Protein AF-0000000073997894 (afdb_homodimer)

Organism: NCBI:txid172042

Structure (mmCIF, N/CA/C/O backbone):
data_AF-0000000073997894-model_v1
#
loop_
_entity.id
_entity.type
_entity.pdbx_description
1 polymer 'DoxX family protein'
#
loop_
_atom_site.group_PDB
_atom_site.id
_atom_site.type_symbol
_atom_site.label_atom_id
_atom_site.label_alt_id
_atom_site.label_comp_id
_atom_site.label_asym_id
_atom_site.label_entity_id
_atom_site.label_seq_id
_atom_site.pdbx_PDB_ins_code
_atom_site.Cartn_x
_atom_site.Cartn_y
_atom_site.Cartn_z
_atom_site.occupancy
_atom_site.B_iso_or_equiv
_atom_site.auth_seq_id
_atom_site.auth_comp_id
_atom_site.auth_asym_id
_atom_site.auth_atom_id
_atom_site.pdbx_PDB_model_num
ATOM 1 N N . MET A 1 1 ? 11.625 16.188 8.125 1 87.31 1 MET A N 1
ATOM 2 C CA . MET A 1 1 ? 10.469 15.398 8.547 1 87.31 1 MET A CA 1
ATOM 3 C C . MET A 1 1 ? 10.562 15.062 10.031 1 87.31 1 MET A C 1
ATOM 5 O O . MET A 1 1 ? 11.641 14.773 10.547 1 87.31 1 MET A O 1
ATOM 9 N N . GLY A 1 2 ? 9.414 15.031 10.633 1 89.12 2 GLY A N 1
ATOM 10 C CA . GLY A 1 2 ? 9.391 14.719 12.055 1 89.12 2 GLY A CA 1
ATOM 11 C C . GLY A 1 2 ? 9.703 13.266 12.352 1 89.12 2 GLY A C 1
ATOM 12 O O . GLY A 1 2 ? 9.547 12.406 11.484 1 89.12 2 GLY A O 1
ATOM 13 N N . LYS A 1 3 ? 10.133 13.023 13.547 1 91.56 3 LYS A N 1
ATOM 14 C CA . LYS A 1 3 ? 10.5 11.672 13.969 1 91.56 3 LYS A CA 1
ATOM 15 C C . LYS A 1 3 ? 9.312 10.719 13.844 1 91.56 3 LYS A C 1
ATOM 17 O O . LYS A 1 3 ? 9.477 9.57 13.438 1 91.56 3 LYS A O 1
ATOM 22 N N . LEU A 1 4 ? 8.195 11.156 14.172 1 92.38 4 LEU A N 1
ATOM 23 C CA . LEU A 1 4 ? 7.012 10.305 14.133 1 92.38 4 LEU A CA 1
ATOM 24 C C . LEU A 1 4 ? 6.656 9.945 12.688 1 92.38 4 LEU A C 1
ATOM 26 O O . LEU A 1 4 ? 6.332 8.789 12.398 1 92.38 4 LEU A O 1
ATOM 30 N N . SER A 1 5 ? 6.691 10.93 11.828 1 94.94 5 SER A N 1
ATOM 31 C CA . SER A 1 5 ? 6.406 10.68 10.422 1 94.94 5 SER A CA 1
ATOM 32 C C . SER A 1 5 ? 7.41 9.703 9.82 1 94.94 5 SER A C 1
ATOM 34 O O . SER A 1 5 ? 7.027 8.766 9.109 1 94.94 5 SER A O 1
ATOM 36 N N . ASN A 1 6 ? 8.617 9.906 10.141 1 94.94 6 ASN A N 1
ATOM 37 C CA . ASN A 1 6 ? 9.68 9.023 9.68 1 94.94 6 ASN A CA 1
ATOM 38 C C . ASN A 1 6 ? 9.477 7.594 10.18 1 94.94 6 ASN A C 1
ATOM 40 O O . ASN A 1 6 ? 9.5 6.652 9.383 1 94.94 6 ASN A O 1
ATOM 44 N N . THR A 1 7 ? 9.25 7.469 11.445 1 96.25 7 THR A N 1
ATOM 45 C CA . THR A 1 7 ? 9.078 6.156 12.062 1 96.25 7 THR A CA 1
ATOM 46 C C . THR A 1 7 ? 7.852 5.449 11.5 1 96.25 7 THR A C 1
ATOM 48 O O . THR A 1 7 ? 7.895 4.254 11.203 1 96.25 7 THR A O 1
ATOM 51 N N . ALA A 1 8 ? 6.77 6.148 11.32 1 97 8 ALA A N 1
ATOM 52 C CA . ALA A 1 8 ? 5.535 5.555 10.812 1 97 8 ALA A CA 1
ATOM 53 C C . ALA A 1 8 ? 5.734 4.988 9.406 1 97 8 ALA A C 1
ATOM 55 O O . ALA A 1 8 ? 5.328 3.857 9.125 1 97 8 ALA A O 1
ATOM 56 N N . LEU A 1 9 ? 6.359 5.742 8.562 1 97.88 9 LEU A N 1
ATOM 57 C CA . LEU A 1 9 ? 6.562 5.312 7.184 1 97.88 9 LEU A CA 1
ATOM 58 C C . LEU A 1 9 ? 7.523 4.129 7.121 1 97.88 9 LEU A C 1
ATOM 60 O O . LEU A 1 9 ? 7.258 3.146 6.426 1 97.88 9 LEU A O 1
ATOM 64 N N . ARG A 1 10 ? 8.547 4.184 7.891 1 98.31 10 ARG A N 1
ATOM 65 C CA . ARG A 1 10 ? 9.57 3.139 7.848 1 98.31 10 ARG A CA 1
ATOM 66 C C . ARG A 1 10 ? 9.055 1.845 8.469 1 98.31 10 ARG A C 1
ATOM 68 O O . ARG A 1 10 ? 9.312 0.756 7.953 1 98.31 10 ARG A O 1
ATOM 75 N N . LEU A 1 11 ? 8.391 1.95 9.562 1 98.38 11 LEU A N 1
ATOM 76 C CA . LEU A 1 11 ? 7.91 0.759 10.25 1 98.38 11 LEU A CA 1
ATOM 77 C C . LEU A 1 11 ? 6.895 0.01 9.398 1 98.38 11 LEU A C 1
ATOM 79 O O . LEU A 1 11 ? 6.957 -1.217 9.281 1 98.38 11 LEU A O 1
ATOM 83 N N . THR A 1 12 ? 5.992 0.696 8.805 1 98.12 12 THR A N 1
ATOM 84 C CA . THR A 1 12 ? 4.93 0.039 8.047 1 98.12 12 THR A CA 1
ATOM 85 C C . THR A 1 12 ? 5.477 -0.53 6.738 1 98.12 12 THR A C 1
ATOM 87 O O . THR A 1 12 ? 5.262 -1.704 6.43 1 98.12 12 THR A O 1
ATOM 90 N N . ALA A 1 13 ? 6.23 0.246 5.988 1 98.25 13 ALA A N 1
ATOM 91 C CA . ALA A 1 13 ? 6.828 -0.251 4.75 1 98.25 13 ALA A CA 1
ATOM 92 C C . ALA A 1 13 ? 7.82 -1.374 5.035 1 98.25 13 ALA A C 1
ATOM 94 O O . ALA A 1 13 ? 7.848 -2.385 4.328 1 98.25 13 ALA A O 1
ATOM 95 N N . GLY A 1 14 ? 8.625 -1.163 6.082 1 98.44 14 GLY A N 1
ATOM 96 C CA . GLY A 1 14 ? 9.641 -2.148 6.41 1 98.44 14 GLY A CA 1
ATOM 97 C C . GLY A 1 14 ? 9.062 -3.492 6.812 1 98.44 14 GLY A C 1
ATOM 98 O O . GLY A 1 14 ? 9.586 -4.539 6.426 1 98.44 14 GLY A O 1
ATOM 99 N N . ALA A 1 15 ? 8.031 -3.494 7.609 1 97.88 15 ALA A N 1
ATOM 100 C CA . ALA A 1 15 ? 7.395 -4.738 8.039 1 97.88 15 ALA A CA 1
ATOM 101 C C . ALA A 1 15 ? 6.855 -5.52 6.844 1 97.88 15 ALA A C 1
ATOM 103 O O . ALA A 1 15 ? 7.039 -6.734 6.754 1 97.88 15 ALA A O 1
ATOM 104 N N . LEU A 1 16 ? 6.215 -4.801 5.957 1 97.06 16 LEU A N 1
ATOM 105 C CA . LEU A 1 16 ? 5.629 -5.445 4.789 1 97.06 16 LEU A CA 1
ATOM 106 C C . LEU A 1 16 ? 6.711 -6.02 3.883 1 97.06 16 LEU A C 1
ATOM 108 O O . LEU A 1 16 ? 6.625 -7.176 3.459 1 97.06 16 LEU A O 1
ATOM 112 N N . ILE A 1 17 ? 7.676 -5.215 3.611 1 98.06 17 ILE A N 1
ATOM 113 C CA . ILE A 1 17 ? 8.703 -5.617 2.656 1 98.06 17 ILE A CA 1
ATOM 114 C C . ILE A 1 17 ? 9.555 -6.734 3.258 1 98.06 17 ILE A C 1
ATOM 116 O O . ILE A 1 17 ? 9.953 -7.668 2.555 1 98.06 17 ILE A O 1
ATOM 120 N N . LEU A 1 18 ? 9.836 -6.645 4.555 1 97.94 18 LEU A N 1
ATOM 121 C CA . LEU A 1 18 ? 10.594 -7.703 5.211 1 97.94 18 LEU A CA 1
ATOM 122 C C . LEU A 1 18 ? 9.844 -9.023 5.164 1 97.94 18 LEU A C 1
ATOM 124 O O . LEU A 1 18 ? 10.422 -10.07 4.852 1 97.94 18 LEU A O 1
ATOM 128 N N . ASP A 1 19 ? 8.57 -9.016 5.496 1 97.06 19 ASP A N 1
ATOM 129 C CA . ASP A 1 19 ? 7.758 -10.227 5.469 1 97.06 19 ASP A CA 1
ATOM 130 C C . ASP A 1 19 ? 7.758 -10.859 4.078 1 97.06 19 ASP A C 1
ATOM 132 O O . ASP A 1 19 ? 7.941 -12.07 3.938 1 97.06 19 ASP A O 1
ATOM 136 N N . ALA A 1 20 ? 7.527 -10.016 3.043 1 95.62 20 ALA A N 1
ATOM 137 C CA . ALA A 1 20 ? 7.512 -10.5 1.664 1 95.62 20 ALA A CA 1
ATOM 138 C C . ALA A 1 20 ? 8.844 -11.156 1.296 1 95.62 20 ALA A C 1
ATOM 140 O O . ALA A 1 20 ? 8.867 -12.219 0.675 1 95.62 20 ALA A O 1
ATOM 141 N N . GLY A 1 21 ? 9.945 -10.484 1.664 1 96.94 21 GLY A N 1
ATOM 142 C CA . GLY A 1 21 ? 11.266 -11.031 1.378 1 96.94 21 GLY A CA 1
ATOM 143 C C . GLY A 1 21 ? 11.516 -12.367 2.049 1 96.94 21 GLY A C 1
ATOM 144 O O . GLY A 1 21 ? 11.969 -13.32 1.405 1 96.94 21 GLY A O 1
ATOM 145 N N . VAL A 1 22 ? 11.211 -12.461 3.322 1 96.38 22 VAL A N 1
ATOM 146 C CA . VAL A 1 22 ? 11.453 -13.664 4.109 1 96.38 22 VAL A CA 1
ATOM 147 C C . VAL A 1 22 ? 10.609 -14.812 3.57 1 96.38 22 VAL A C 1
ATOM 149 O O . VAL A 1 22 ? 11.094 -15.945 3.441 1 96.38 22 VAL A O 1
ATOM 152 N N . LYS A 1 23 ? 9.391 -14.578 3.156 1 94.94 23 LYS A N 1
ATOM 153 C CA . LYS A 1 23 ? 8.516 -15.602 2.596 1 94.94 23 LYS A CA 1
ATOM 154 C C . LYS A 1 23 ? 9.07 -16.141 1.278 1 94.94 23 LYS A C 1
ATOM 156 O O . LYS A 1 23 ? 8.914 -17.312 0.963 1 94.94 23 LYS A O 1
ATOM 161 N N . LYS A 1 24 ? 9.727 -15.258 0.596 1 96.06 24 LYS A N 1
ATOM 162 C CA . LYS A 1 24 ? 10.227 -15.648 -0.719 1 96.06 24 LYS A CA 1
ATOM 163 C C . LYS A 1 24 ? 11.508 -16.469 -0.599 1 96.06 24 LYS A C 1
ATOM 165 O O . LYS A 1 24 ? 11.914 -17.141 -1.546 1 96.06 24 LYS A O 1
ATOM 170 N N . LEU A 1 25 ? 12.188 -16.344 0.566 1 95.12 25 LEU A N 1
ATOM 171 C CA . LEU A 1 25 ? 13.445 -17.062 0.757 1 95.12 25 LEU A CA 1
ATOM 172 C C . LEU A 1 25 ? 13.227 -18.562 0.639 1 95.12 25 LEU A C 1
ATOM 174 O O . LEU A 1 25 ? 14.125 -19.297 0.203 1 95.12 25 LEU A O 1
ATOM 178 N N . GLY A 1 26 ? 12.086 -19.078 0.936 1 90.31 26 GLY A N 1
ATOM 179 C CA . GLY A 1 26 ? 11.828 -20.5 0.919 1 90.31 26 GLY A CA 1
ATOM 180 C C . GLY A 1 26 ? 10.891 -20.922 -0.193 1 90.31 26 GLY A C 1
ATOM 181 O O . GLY A 1 26 ? 10.32 -22.016 -0.147 1 90.31 26 GLY A O 1
ATOM 182 N N . ALA A 1 27 ? 10.75 -20.062 -1.176 1 93.69 27 ALA A N 1
ATOM 183 C CA . ALA A 1 27 ? 9.836 -20.391 -2.264 1 93.69 27 ALA A CA 1
ATOM 184 C C . ALA A 1 27 ? 10.422 -21.469 -3.168 1 93.69 27 ALA A C 1
ATOM 186 O O . ALA A 1 27 ? 11.641 -21.641 -3.242 1 93.69 27 ALA A O 1
ATOM 187 N N . ASP A 1 28 ? 9.57 -22.203 -3.822 1 94.69 28 ASP A N 1
ATOM 188 C CA . ASP A 1 28 ? 10.039 -23.25 -4.715 1 94.69 28 ASP A CA 1
ATOM 189 C C . ASP A 1 28 ? 10.375 -22.688 -6.098 1 94.69 28 ASP A C 1
ATOM 191 O O . ASP A 1 28 ? 10.148 -21.516 -6.363 1 94.69 28 ASP A O 1
ATOM 195 N N . GLU A 1 29 ? 10.82 -23.547 -6.906 1 93.88 29 GLU A N 1
ATOM 196 C CA . GLU A 1 29 ? 11.32 -23.109 -8.211 1 93.88 29 GLU A CA 1
ATOM 197 C C . GLU A 1 29 ? 10.18 -22.609 -9.094 1 93.88 29 GLU A C 1
ATOM 199 O O . GLU A 1 29 ? 10.375 -21.688 -9.898 1 93.88 29 GLU A O 1
ATOM 204 N N . ASN A 1 30 ? 9.094 -23.234 -9 1 95.69 30 ASN A N 1
ATOM 205 C CA . ASN A 1 30 ? 7.945 -22.781 -9.781 1 95.69 30 ASN A CA 1
ATOM 206 C C . ASN A 1 30 ? 7.508 -21.375 -9.391 1 95.69 30 ASN A C 1
ATOM 208 O O . ASN A 1 30 ? 7.168 -20.562 -10.25 1 95.69 30 ASN A O 1
ATOM 212 N N . ALA A 1 31 ? 7.535 -21.125 -8.117 1 95.12 31 ALA A N 1
ATOM 213 C CA . ALA A 1 31 ? 7.223 -19.781 -7.637 1 95.12 31 ALA A CA 1
ATOM 214 C C . ALA A 1 31 ? 8.242 -18.766 -8.141 1 95.12 31 ALA A C 1
ATOM 216 O O . ALA A 1 31 ? 7.875 -17.672 -8.57 1 95.12 31 ALA A O 1
ATOM 217 N N . TYR A 1 32 ? 9.461 -19.141 -8.109 1 96.38 32 TYR A N 1
ATOM 218 C CA . TYR A 1 32 ? 10.508 -18.25 -8.602 1 96.38 32 TYR A CA 1
ATOM 219 C C . TYR A 1 32 ? 10.344 -17.984 -10.094 1 96.38 32 TYR A C 1
ATOM 221 O O . TYR A 1 32 ? 10.547 -16.859 -10.547 1 96.38 32 TYR A O 1
ATOM 229 N N . ALA A 1 33 ? 9.969 -19.016 -10.836 1 95.62 33 ALA A N 1
ATOM 230 C CA . ALA A 1 33 ? 9.75 -18.844 -12.266 1 95.62 33 ALA A CA 1
ATOM 231 C C . ALA A 1 33 ? 8.594 -17.875 -12.539 1 95.62 33 ALA A C 1
ATOM 233 O O . ALA A 1 33 ? 8.68 -17.047 -13.445 1 95.62 33 ALA A O 1
ATOM 234 N N . PHE A 1 34 ? 7.633 -18.047 -11.781 1 92.56 34 PHE A N 1
ATOM 235 C CA . PHE A 1 34 ? 6.48 -17.172 -11.914 1 92.56 34 PHE A CA 1
ATOM 236 C C . PHE A 1 34 ? 6.867 -15.727 -11.617 1 92.56 34 PHE A C 1
ATOM 238 O O . PHE A 1 34 ? 6.52 -14.812 -12.375 1 92.56 34 PHE A O 1
ATOM 245 N N . LEU A 1 35 ? 7.562 -15.531 -10.531 1 92.25 35 LEU A N 1
ATOM 246 C CA . LEU A 1 35 ? 8.016 -14.195 -10.156 1 92.25 35 LEU A CA 1
ATOM 247 C C . LEU A 1 35 ? 8.898 -13.594 -11.242 1 92.25 35 LEU A C 1
ATOM 249 O O . LEU A 1 35 ? 8.781 -12.414 -11.555 1 92.25 35 LEU A O 1
ATOM 253 N N . GLN A 1 36 ? 9.75 -14.383 -11.75 1 94.69 36 GLN A N 1
ATOM 254 C CA . GLN A 1 36 ? 10.648 -13.922 -12.805 1 94.69 36 GLN A CA 1
ATOM 255 C C . GLN A 1 36 ? 9.875 -13.5 -14.047 1 94.69 36 GLN A C 1
ATOM 257 O O . GLN A 1 36 ? 10.18 -12.477 -14.656 1 94.69 36 GLN A O 1
ATOM 262 N N . GLN A 1 37 ? 8.938 -14.289 -14.453 1 91.38 37 GLN A N 1
ATOM 263 C CA . GLN A 1 37 ? 8.141 -13.977 -15.633 1 91.38 37 GLN A CA 1
ATOM 264 C C . GLN A 1 37 ? 7.355 -12.68 -15.438 1 91.38 37 GLN A C 1
ATOM 266 O O . GLN A 1 37 ? 7.25 -11.867 -16.359 1 91.38 37 GLN A O 1
ATOM 271 N N . MET A 1 38 ? 6.816 -12.562 -14.234 1 88.31 38 MET A N 1
ATOM 272 C CA . MET A 1 38 ? 6.105 -11.32 -13.93 1 88.31 38 MET A CA 1
ATOM 273 C C . MET A 1 38 ? 7.039 -10.125 -14.023 1 88.31 38 MET A C 1
ATOM 275 O O . MET A 1 38 ? 6.699 -9.109 -14.641 1 88.31 38 MET A O 1
ATOM 279 N N . ALA A 1 39 ? 8.1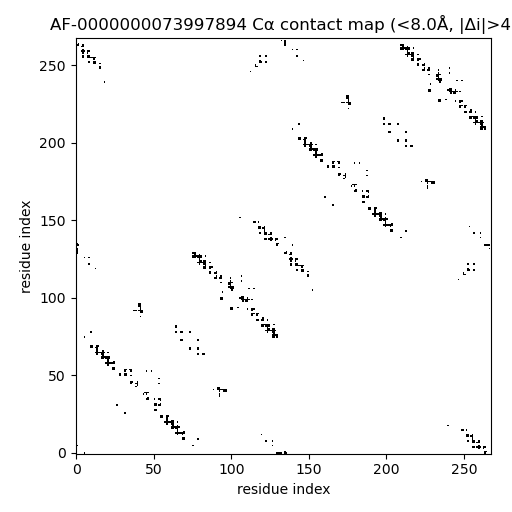8 -10.219 -13.438 1 90.44 39 ALA A N 1
ATOM 280 C CA . ALA A 1 39 ? 9.156 -9.133 -13.438 1 90.44 39 ALA A CA 1
ATOM 281 C C . ALA A 1 39 ? 9.633 -8.828 -14.852 1 90.44 39 ALA A C 1
ATOM 283 O O . ALA A 1 39 ? 9.859 -7.664 -15.195 1 90.44 39 ALA A O 1
ATOM 284 N N . ALA A 1 40 ? 9.703 -9.836 -15.703 1 91.94 40 ALA A N 1
ATOM 285 C CA . ALA A 1 40 ? 10.211 -9.688 -17.062 1 91.94 40 ALA A CA 1
ATOM 286 C C . ALA A 1 40 ? 9.258 -8.859 -17.922 1 91.94 40 ALA A C 1
ATOM 288 O O . ALA A 1 40 ? 9.664 -8.273 -18.922 1 91.94 40 ALA A O 1
ATOM 289 N N . SER A 1 41 ? 8.031 -8.836 -17.562 1 86.88 41 SER A N 1
ATOM 290 C CA . SER A 1 41 ? 7.059 -8.031 -18.297 1 86.88 41 SER A CA 1
ATOM 291 C C . SER A 1 41 ? 7.363 -6.543 -18.156 1 86.88 41 SER A C 1
ATOM 293 O O . SER A 1 41 ? 7.02 -5.754 -19.047 1 86.88 41 SER A O 1
ATOM 295 N N . GLY A 1 42 ? 8.031 -6.152 -17.125 1 86.31 42 GLY A N 1
ATOM 296 C CA . GLY A 1 42 ? 8.414 -4.766 -16.906 1 86.31 42 GLY A CA 1
ATOM 297 C C . GLY A 1 42 ? 9.883 -4.504 -17.219 1 86.31 42 GLY A C 1
ATOM 298 O O . GLY A 1 42 ? 10.242 -3.434 -17.703 1 86.31 42 GLY A O 1
ATOM 299 N N . VAL A 1 43 ? 10.664 -5.539 -16.859 1 88.69 43 VAL A N 1
ATOM 300 C CA . VAL A 1 43 ? 12.109 -5.438 -17.031 1 88.69 43 VAL A CA 1
ATOM 301 C C . VAL A 1 43 ? 12.625 -6.648 -17.812 1 88.69 43 VAL A C 1
ATOM 303 O O . VAL A 1 43 ? 13.125 -7.605 -17.219 1 88.69 43 VAL A O 1
ATOM 306 N N . PRO A 1 44 ? 12.656 -6.598 -19.109 1 91.06 44 PRO A N 1
ATOM 307 C CA . PRO A 1 44 ? 12.945 -7.758 -19.953 1 91.06 44 PRO A CA 1
ATOM 308 C C . PRO A 1 44 ? 14.32 -8.367 -19.672 1 91.06 44 PRO A C 1
ATOM 310 O O . PRO A 1 44 ? 14.508 -9.578 -19.828 1 91.06 44 PRO A O 1
ATOM 313 N N . ALA A 1 45 ? 15.273 -7.629 -19.188 1 90.44 45 ALA A N 1
ATOM 314 C CA . ALA A 1 45 ? 16.625 -8.109 -18.922 1 90.44 45 ALA A CA 1
ATOM 315 C C . ALA A 1 45 ? 16.609 -9.211 -17.859 1 90.44 45 ALA A C 1
ATOM 317 O O . ALA A 1 45 ? 17.484 -10.086 -17.859 1 90.44 45 ALA A O 1
ATOM 318 N N . VAL A 1 46 ? 15.586 -9.281 -17.078 1 92.06 46 VAL A N 1
ATOM 319 C CA . VAL A 1 46 ? 15.547 -10.242 -15.969 1 92.06 46 VAL A CA 1
ATOM 320 C C . VAL A 1 46 ? 15.211 -11.633 -16.516 1 92.06 46 VAL A C 1
ATOM 322 O O . VAL A 1 46 ? 15.43 -12.633 -15.836 1 92.06 46 VAL A O 1
ATOM 325 N N . ALA A 1 47 ? 14.68 -11.695 -17.734 1 92.5 47 ALA A N 1
ATOM 326 C CA . ALA A 1 47 ? 14.328 -12.977 -18.344 1 92.5 47 ALA A CA 1
ATOM 327 C C . ALA A 1 47 ? 15.57 -13.812 -18.625 1 92.5 47 ALA A C 1
ATOM 329 O O . ALA A 1 47 ? 15.477 -15.031 -18.797 1 92.5 47 ALA A O 1
ATOM 330 N N . LYS A 1 48 ? 16.672 -13.18 -18.625 1 95.06 48 LYS A N 1
ATOM 331 C CA . LYS A 1 48 ? 17.906 -13.883 -18.953 1 95.06 48 LYS A CA 1
ATOM 332 C C . LYS A 1 48 ? 18.469 -14.609 -17.734 1 95.06 48 LYS A C 1
ATOM 334 O O . LYS A 1 48 ? 19.344 -15.469 -17.859 1 95.06 48 LYS A O 1
ATOM 339 N N . LEU A 1 49 ? 17.984 -14.344 -16.594 1 94.75 49 LEU A N 1
ATOM 340 C CA . LEU A 1 49 ? 18.469 -14.984 -15.375 1 94.75 49 LEU A CA 1
ATOM 341 C C . LEU A 1 49 ? 17.781 -16.328 -15.164 1 94.75 49 LEU A C 1
ATOM 343 O O . LEU A 1 49 ? 16.625 -16.516 -15.57 1 94.75 49 LEU A O 1
ATOM 347 N N . GLU A 1 50 ? 18.531 -17.188 -14.516 1 95.81 50 GLU A N 1
ATOM 348 C CA . GLU A 1 50 ? 17.891 -18.391 -14.008 1 95.81 50 GLU A CA 1
ATOM 349 C C . GLU A 1 50 ? 16.844 -18.062 -12.945 1 95.81 50 GLU A C 1
ATOM 351 O O . GLU A 1 50 ? 17.094 -17.219 -12.078 1 95.81 50 GLU A O 1
ATOM 356 N N . PRO A 1 51 ? 15.703 -18.734 -12.992 1 95.75 51 PRO A N 1
ATOM 357 C CA . PRO A 1 51 ? 14.633 -18.438 -12.047 1 95.75 51 PRO A CA 1
ATOM 358 C C . PRO A 1 51 ? 15.102 -18.484 -10.594 1 95.75 51 PRO A C 1
ATOM 360 O O . PRO A 1 51 ? 14.766 -17.594 -9.805 1 95.75 51 PRO A O 1
ATOM 363 N N . LYS A 1 52 ? 15.812 -19.484 -10.273 1 95.62 52 LYS A N 1
ATOM 364 C CA . LYS A 1 52 ? 16.281 -19.609 -8.898 1 95.62 52 LYS A CA 1
ATOM 365 C C . LYS A 1 52 ? 17.203 -18.453 -8.531 1 95.62 52 LYS A C 1
ATOM 367 O O . LYS A 1 52 ? 17.109 -17.922 -7.426 1 95.62 52 LYS A O 1
ATOM 372 N N . THR A 1 53 ? 18.078 -18.141 -9.445 1 96.12 53 THR A N 1
ATOM 373 C CA . THR A 1 53 ? 18.969 -17.016 -9.219 1 96.12 53 THR A CA 1
ATOM 374 C C . THR A 1 53 ? 18.188 -15.719 -9.023 1 96.12 53 THR A C 1
ATOM 376 O O . THR A 1 53 ? 18.453 -14.961 -8.086 1 96.12 53 THR A O 1
ATOM 379 N N . PHE A 1 54 ? 17.281 -15.484 -9.922 1 96.62 54 PHE A N 1
ATOM 380 C CA . PHE A 1 54 ? 16.438 -14.289 -9.82 1 96.62 54 PHE A CA 1
ATOM 381 C C . PHE A 1 54 ? 15.672 -14.281 -8.5 1 96.62 54 PHE A C 1
ATOM 383 O O . PHE A 1 54 ? 15.633 -13.266 -7.809 1 96.62 54 PHE A O 1
ATOM 390 N N . GLY A 1 55 ? 15.008 -15.391 -8.18 1 95.75 55 GLY A N 1
ATOM 391 C CA . GLY A 1 55 ? 14.227 -15.508 -6.957 1 95.75 55 GLY A CA 1
ATOM 392 C C . GLY A 1 55 ? 15.039 -15.195 -5.711 1 95.75 55 GLY A C 1
ATOM 393 O O . GLY A 1 55 ? 14.578 -14.461 -4.836 1 95.75 55 GLY A O 1
ATOM 394 N N . LYS A 1 56 ? 16.203 -15.734 -5.648 1 96.19 56 LYS A N 1
ATOM 395 C CA . LYS A 1 56 ? 17.078 -15.492 -4.496 1 96.19 56 LYS A CA 1
ATOM 396 C C . LYS A 1 56 ? 17.5 -14.023 -4.43 1 96.19 56 LYS A C 1
ATOM 398 O O . LYS A 1 56 ? 17.531 -13.438 -3.348 1 96.19 56 LYS A O 1
ATOM 403 N N . LEU A 1 57 ? 17.828 -13.492 -5.59 1 95.88 57 LEU A N 1
ATOM 404 C CA . LEU A 1 57 ? 18.234 -12.094 -5.641 1 95.88 57 LEU A CA 1
ATOM 405 C C . LEU A 1 57 ? 17.125 -11.188 -5.105 1 95.88 57 LEU A C 1
ATOM 407 O O . LEU A 1 57 ? 17.391 -10.312 -4.273 1 95.88 57 LEU A O 1
ATOM 411 N N . ILE A 1 58 ? 15.914 -11.43 -5.594 1 95.5 58 ILE A N 1
ATOM 412 C CA . ILE A 1 58 ? 14.812 -10.578 -5.16 1 95.5 58 ILE A CA 1
ATOM 413 C C . ILE A 1 58 ? 14.523 -10.828 -3.682 1 95.5 58 ILE A C 1
ATOM 415 O O . ILE A 1 58 ? 14.242 -9.891 -2.928 1 95.5 58 ILE A O 1
ATOM 419 N N . SER A 1 59 ? 14.539 -12.023 -3.215 1 97.56 59 SER A N 1
ATOM 420 C CA . SER A 1 59 ? 14.273 -12.359 -1.818 1 97.56 59 SER A CA 1
ATOM 421 C C . SER A 1 59 ? 15.289 -11.695 -0.893 1 97.56 59 SER A C 1
ATOM 423 O O . SER A 1 59 ? 14.906 -11.078 0.106 1 97.56 59 SER A O 1
ATOM 425 N N . TYR A 1 60 ? 16.547 -11.758 -1.236 1 97.75 60 TYR A N 1
ATOM 426 C CA . TYR A 1 60 ? 17.594 -11.156 -0.41 1 97.75 60 TYR A CA 1
ATOM 427 C C . TYR A 1 60 ? 17.5 -9.641 -0.417 1 97.75 60 TYR A C 1
ATOM 429 O O . TYR A 1 60 ? 17.688 -8.992 0.617 1 97.75 60 TYR A O 1
ATOM 437 N N . SER A 1 61 ? 17.281 -9.102 -1.569 1 97.62 61 SER A N 1
ATOM 438 C CA . SER A 1 61 ? 17.188 -7.652 -1.687 1 97.62 61 SER A CA 1
ATOM 439 C C . SER A 1 61 ? 16.016 -7.109 -0.882 1 97.62 61 SER A C 1
ATOM 441 O O . SER A 1 61 ? 16.141 -6.105 -0.18 1 97.62 61 SER A O 1
ATOM 443 N N . GLU A 1 62 ? 14.875 -7.812 -1.026 1 97.88 62 GLU A N 1
ATOM 444 C CA . GLU A 1 62 ? 13.695 -7.391 -0.273 1 97.88 62 GLU A CA 1
ATOM 445 C C . GLU A 1 62 ? 13.914 -7.543 1.229 1 97.88 62 GLU A C 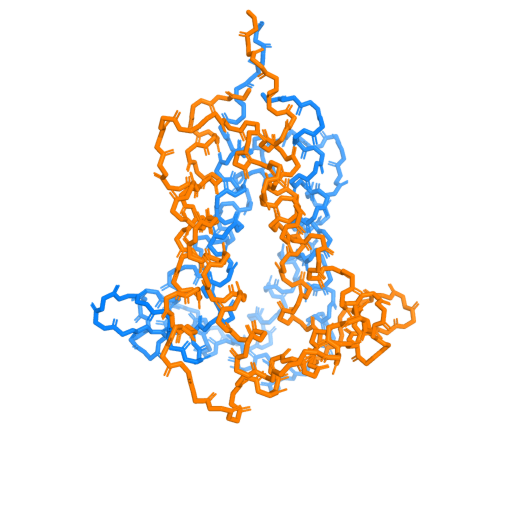1
ATOM 447 O O . GLU A 1 62 ? 13.578 -6.652 2.008 1 97.88 62 GLU A O 1
ATOM 452 N N . THR A 1 63 ? 14.508 -8.641 1.608 1 98.44 63 THR A N 1
ATOM 453 C CA . THR A 1 63 ? 14.812 -8.852 3.02 1 98.44 63 THR A CA 1
ATOM 454 C C . THR A 1 63 ? 15.75 -7.77 3.545 1 98.44 63 THR A C 1
ATOM 456 O O . THR A 1 63 ? 15.5 -7.191 4.605 1 98.44 63 THR A O 1
ATOM 459 N N . ALA A 1 64 ? 16.766 -7.441 2.793 1 98.5 64 ALA A N 1
ATOM 460 C CA . ALA A 1 64 ? 17.719 -6.406 3.182 1 98.5 64 ALA A CA 1
ATOM 461 C C . ALA A 1 64 ? 17.047 -5.039 3.262 1 98.5 64 ALA A C 1
ATOM 463 O O . ALA A 1 64 ? 17.297 -4.273 4.195 1 98.5 64 ALA A O 1
ATOM 464 N N . LEU A 1 65 ? 16.234 -4.723 2.283 1 98.62 65 LEU A N 1
ATOM 465 C CA . LEU A 1 65 ? 15.539 -3.436 2.277 1 98.62 65 LEU A CA 1
ATOM 466 C C . LEU A 1 65 ? 14.586 -3.32 3.465 1 98.62 65 LEU A C 1
ATOM 468 O O . LEU A 1 65 ? 14.547 -2.285 4.133 1 98.62 65 LEU A O 1
ATOM 472 N N . GLY A 1 66 ? 13.773 -4.395 3.68 1 98.62 66 GLY A N 1
ATOM 473 C CA . GLY A 1 66 ? 12.898 -4.391 4.844 1 98.62 66 GLY A CA 1
ATOM 474 C C . GLY A 1 66 ? 13.648 -4.168 6.145 1 98.62 66 GLY A C 1
ATOM 475 O O . GLY A 1 66 ? 13.227 -3.363 6.977 1 98.62 66 GLY A O 1
ATOM 476 N N . ALA A 1 67 ? 14.758 -4.836 6.297 1 98.5 67 ALA A N 1
ATOM 477 C CA . ALA A 1 67 ? 15.594 -4.664 7.484 1 98.5 67 ALA A CA 1
ATOM 478 C C . ALA A 1 67 ? 16.125 -3.242 7.578 1 98.5 67 ALA A C 1
ATOM 480 O O . ALA A 1 67 ? 16.172 -2.652 8.656 1 98.5 67 ALA A O 1
ATOM 481 N N . THR A 1 68 ? 16.578 -2.719 6.473 1 98.31 68 THR A N 1
ATOM 482 C CA . THR A 1 68 ? 17.094 -1.355 6.418 1 98.31 68 THR A CA 1
ATOM 483 C C . THR A 1 68 ? 16.031 -0.357 6.871 1 98.31 68 THR A C 1
ATOM 485 O O . THR A 1 68 ? 16.312 0.551 7.652 1 98.31 68 THR A O 1
ATOM 488 N N . LEU A 1 69 ? 14.852 -0.545 6.422 1 98.56 69 LEU A N 1
ATOM 489 C CA . LEU A 1 69 ? 13.758 0.351 6.77 1 98.56 69 LEU A CA 1
ATOM 490 C C . LEU A 1 69 ? 13.43 0.261 8.258 1 98.56 69 LEU A C 1
ATOM 492 O O . LEU A 1 69 ? 13.047 1.257 8.875 1 98.56 69 LEU A O 1
ATOM 496 N N . LEU A 1 70 ? 13.672 -0.891 8.844 1 98.38 70 LEU A N 1
ATOM 497 C CA . LEU A 1 70 ? 13.289 -1.107 10.234 1 98.38 70 LEU A CA 1
ATOM 498 C C . LEU A 1 70 ? 14.422 -0.718 11.18 1 98.38 70 LEU A C 1
ATOM 500 O O . LEU A 1 70 ? 14.203 -0.57 12.383 1 98.38 70 LEU A O 1
ATOM 504 N N . THR A 1 71 ? 15.586 -0.583 10.609 1 97.25 71 THR A N 1
ATOM 505 C CA . THR A 1 71 ? 16.75 -0.278 11.445 1 97.25 71 THR A CA 1
ATOM 506 C C . THR A 1 71 ? 16.844 1.223 11.703 1 97.25 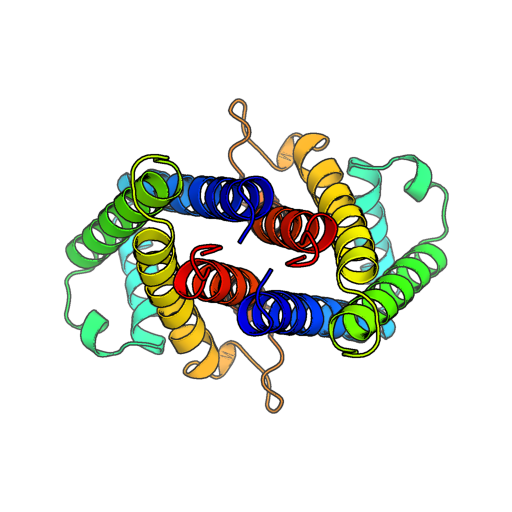71 THR A C 1
ATOM 508 O O . THR A 1 71 ? 17.047 2.006 10.773 1 97.25 71 THR A O 1
ATOM 511 N N . PRO A 1 72 ? 16.859 1.731 12.914 1 92.38 72 PRO A N 1
ATOM 512 C CA . PRO A 1 72 ? 16.75 3.156 13.242 1 92.38 72 PRO A CA 1
ATOM 513 C C . PRO A 1 72 ? 18.047 3.914 12.977 1 92.38 72 PRO A C 1
ATOM 515 O O . PRO A 1 72 ? 18.031 5.141 12.836 1 92.38 72 PRO A O 1
ATOM 518 N N . PHE A 1 73 ? 19.203 3.279 12.844 1 94.62 73 PHE A N 1
ATOM 519 C CA . PHE A 1 73 ? 20.453 4.004 12.703 1 94.62 73 PHE A CA 1
ATOM 520 C C . PHE A 1 73 ? 20.781 4.25 11.234 1 94.62 73 PHE A C 1
ATOM 522 O O . PHE A 1 73 ? 21.75 4.941 10.914 1 94.62 73 PHE A O 1
ATOM 529 N N . ILE A 1 74 ? 19.984 3.709 10.359 1 95.94 74 ILE A N 1
ATOM 530 C CA . ILE A 1 74 ? 20.141 3.99 8.938 1 95.94 74 ILE A CA 1
ATOM 531 C C . ILE A 1 74 ? 19.453 5.309 8.594 1 95.94 74 ILE A C 1
ATOM 533 O O . ILE A 1 74 ? 18.281 5.512 8.93 1 95.94 74 ILE A O 1
ATOM 537 N N . PRO A 1 75 ? 20.203 6.246 7.953 1 96.12 75 PRO A N 1
ATOM 538 C CA . PRO A 1 75 ? 19.609 7.531 7.598 1 96.12 75 PRO A CA 1
ATOM 539 C C . PRO A 1 75 ? 18.344 7.371 6.742 1 96.12 75 PRO A C 1
ATOM 541 O O . PRO A 1 75 ? 18.297 6.5 5.871 1 96.12 75 PRO A O 1
ATOM 544 N N . SER A 1 76 ? 17.344 8.211 7.023 1 94.94 76 SER A N 1
ATOM 545 C CA . SER A 1 76 ? 16.062 8.156 6.332 1 94.94 76 SER A CA 1
ATOM 546 C C . SER A 1 76 ? 16.234 8.328 4.824 1 94.94 76 SER A C 1
ATOM 548 O O . SER A 1 76 ? 15.523 7.699 4.039 1 94.94 76 SER A O 1
ATOM 550 N N . ARG A 1 77 ? 17.156 9.148 4.426 1 95.88 77 ARG A N 1
ATOM 551 C CA . ARG A 1 77 ? 17.375 9.391 3 1 95.88 77 ARG A CA 1
ATOM 552 C C . ARG A 1 77 ? 17.828 8.117 2.295 1 95.88 77 ARG A C 1
ATOM 554 O O . ARG A 1 77 ? 17.406 7.844 1.166 1 95.88 77 ARG A O 1
ATOM 561 N N . LEU A 1 78 ? 18.672 7.355 2.955 1 96.75 78 LEU A N 1
ATOM 562 C CA . LEU A 1 78 ? 19.141 6.102 2.375 1 96.75 78 LEU A CA 1
ATOM 563 C C . LEU A 1 78 ? 18.016 5.07 2.336 1 96.75 78 LEU A C 1
ATOM 565 O O . LEU A 1 78 ? 17.828 4.387 1.326 1 96.75 78 LEU A O 1
ATOM 569 N N . ALA A 1 79 ? 17.266 4.895 3.416 1 97.56 79 ALA A N 1
ATOM 570 C CA . ALA A 1 79 ? 16.109 4.012 3.453 1 97.56 79 ALA A CA 1
ATOM 571 C C . ALA A 1 79 ? 15.078 4.414 2.4 1 97.56 79 ALA A C 1
ATOM 573 O O . ALA A 1 79 ? 14.531 3.561 1.698 1 97.56 79 ALA A O 1
ATOM 574 N N . GLY A 1 80 ? 14.867 5.73 2.326 1 97.75 80 GLY A N 1
ATOM 575 C CA . GLY A 1 80 ? 13.938 6.254 1.338 1 97.75 80 GLY A CA 1
ATOM 576 C C . GLY A 1 80 ? 14.375 5.996 -0.09 1 97.75 80 GLY A C 1
ATOM 577 O O . GLY A 1 80 ? 13.555 5.695 -0.956 1 97.75 80 GLY A O 1
ATOM 578 N N . ALA A 1 81 ? 15.711 6.164 -0.396 1 98.25 81 ALA A N 1
ATOM 579 C CA . ALA A 1 81 ? 16.234 5.859 -1.724 1 98.25 81 ALA A CA 1
ATOM 580 C C . ALA A 1 81 ? 15.969 4.402 -2.096 1 98.25 81 ALA A C 1
ATOM 582 O O . ALA A 1 81 ? 15.547 4.105 -3.215 1 98.25 81 ALA A O 1
ATOM 583 N N . GLY A 1 82 ? 16.219 3.508 -1.146 1 98.12 82 GLY A N 1
ATOM 584 C CA . GLY A 1 82 ? 15.945 2.098 -1.37 1 98.12 82 GLY A CA 1
ATOM 585 C C . GLY A 1 82 ? 14.477 1.813 -1.61 1 98.12 82 GLY A C 1
ATOM 586 O O . GLY A 1 82 ? 14.125 1.079 -2.537 1 98.12 82 GLY A O 1
ATOM 587 N N . LEU A 1 83 ? 13.625 2.398 -0.815 1 98.38 83 LEU A N 1
ATOM 588 C CA . LEU A 1 83 ? 12.188 2.209 -0.957 1 98.38 83 LEU A CA 1
ATOM 589 C C . LEU A 1 83 ? 11.695 2.777 -2.281 1 98.38 83 LEU A C 1
ATOM 591 O O . LEU A 1 83 ? 10.836 2.178 -2.939 1 98.38 83 LEU A O 1
ATOM 595 N N . THR A 1 84 ? 12.227 3.885 -2.676 1 98.38 84 THR A N 1
ATOM 596 C CA . THR A 1 84 ? 11.859 4.504 -3.943 1 98.38 84 THR A CA 1
ATOM 597 C C . THR A 1 84 ? 12.258 3.613 -5.117 1 98.38 84 THR A C 1
ATOM 599 O O . THR A 1 84 ? 11.461 3.377 -6.027 1 98.38 84 THR A O 1
ATOM 602 N N . ALA A 1 85 ? 13.445 3.119 -5.062 1 97.06 85 ALA A N 1
ATOM 603 C CA . ALA A 1 85 ? 13.914 2.24 -6.129 1 97.06 85 ALA A CA 1
ATOM 604 C C . ALA A 1 85 ? 13.062 0.977 -6.215 1 97.06 85 ALA A C 1
ATOM 606 O O . ALA A 1 85 ? 12.672 0.56 -7.309 1 97.06 85 ALA A O 1
ATOM 607 N N . PHE A 1 86 ? 12.82 0.375 -5.105 1 96.81 86 PHE A N 1
ATOM 608 C CA . PHE A 1 86 ? 11.992 -0.822 -5.035 1 96.81 86 PHE A CA 1
ATOM 609 C C . PHE A 1 86 ? 10.617 -0.561 -5.625 1 96.81 86 PHE A C 1
ATOM 611 O O . PHE A 1 86 ? 10.156 -1.302 -6.5 1 96.81 86 PHE A O 1
ATOM 618 N N . SER A 1 87 ? 9.969 0.468 -5.141 1 97.12 87 SER A N 1
ATOM 619 C CA . SER A 1 87 ? 8.602 0.759 -5.566 1 97.12 87 SER A CA 1
ATOM 620 C C . SER A 1 87 ? 8.562 1.211 -7.023 1 97.12 87 SER A C 1
ATOM 622 O O . SER A 1 87 ? 7.602 0.933 -7.738 1 97.12 87 SER A O 1
ATOM 624 N N . ALA A 1 88 ? 9.555 1.893 -7.504 1 95.25 88 ALA A N 1
ATOM 625 C CA . ALA A 1 88 ? 9.633 2.273 -8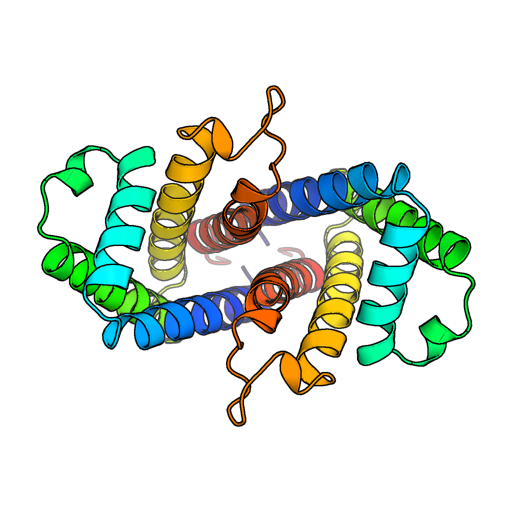.914 1 95.25 88 ALA A CA 1
ATOM 626 C C . ALA A 1 88 ? 9.695 1.043 -9.812 1 95.25 88 ALA A C 1
ATOM 628 O O . ALA A 1 88 ? 9.117 1.036 -10.906 1 95.25 88 ALA A O 1
ATOM 629 N N . ASN A 1 89 ? 10.461 0.076 -9.375 1 92.38 89 ASN A N 1
ATOM 630 C CA . ASN A 1 89 ? 10.5 -1.172 -10.133 1 92.38 89 ASN A CA 1
ATOM 631 C C . ASN A 1 89 ? 9.109 -1.8 -10.25 1 92.38 89 ASN A C 1
ATOM 633 O O . ASN A 1 89 ? 8.727 -2.271 -11.32 1 92.38 89 ASN A O 1
ATOM 637 N N . LEU A 1 90 ? 8.367 -1.863 -9.164 1 94.06 90 LEU A N 1
ATOM 638 C CA . LEU A 1 90 ? 7.008 -2.391 -9.203 1 94.06 90 LEU A CA 1
ATOM 639 C C . LEU A 1 90 ? 6.129 -1.561 -10.133 1 94.06 90 LEU A C 1
ATOM 641 O O . LEU A 1 90 ? 5.355 -2.113 -10.914 1 94.06 90 LEU A O 1
ATOM 645 N N . MET A 1 91 ? 6.285 -0.216 -10.086 1 96 91 MET A N 1
ATOM 646 C CA . MET A 1 91 ? 5.488 0.656 -10.938 1 96 91 MET A CA 1
ATOM 647 C C . MET A 1 91 ? 5.863 0.467 -12.406 1 96 91 MET A C 1
ATOM 649 O O . MET A 1 91 ? 5.012 0.571 -13.289 1 96 91 MET A O 1
ATOM 653 N N . THR A 1 92 ? 7.137 0.211 -12.656 1 94.69 92 THR A N 1
ATOM 654 C CA . THR A 1 92 ? 7.555 -0.077 -14.023 1 94.69 92 THR A CA 1
ATOM 655 C C . THR A 1 92 ? 6.805 -1.285 -14.578 1 94.69 92 THR A C 1
ATOM 657 O O . THR A 1 92 ? 6.32 -1.258 -15.711 1 94.69 92 THR A O 1
ATOM 660 N N . MET A 1 93 ? 6.688 -2.334 -13.781 1 93.75 93 MET A N 1
ATOM 661 C CA . MET A 1 93 ? 5.914 -3.5 -14.195 1 93.75 93 MET A CA 1
ATOM 662 C C . MET A 1 93 ? 4.457 -3.123 -14.453 1 93.75 93 MET A C 1
ATOM 664 O O . MET A 1 93 ? 3.861 -3.566 -15.438 1 93.75 93 MET A O 1
ATOM 668 N N . TYR A 1 94 ? 3.873 -2.322 -13.602 1 95.69 94 TYR A N 1
ATOM 669 C CA . TYR A 1 94 ? 2.484 -1.894 -13.734 1 95.69 94 TYR A CA 1
ATOM 670 C C . TYR A 1 94 ? 2.268 -1.143 -15.039 1 95.69 94 TYR A C 1
ATOM 672 O O . TYR A 1 94 ? 1.347 -1.456 -15.797 1 95.69 94 TYR A O 1
ATOM 680 N N . PHE A 1 95 ? 3.156 -0.228 -15.367 1 95.5 95 PHE A N 1
ATOM 681 C CA . PHE A 1 95 ? 2.934 0.673 -16.5 1 95.5 95 PHE A CA 1
ATOM 682 C C . PHE A 1 95 ? 3.361 0.02 -17.812 1 95.5 95 PHE A C 1
ATOM 684 O O . PHE A 1 95 ? 2.805 0.317 -18.859 1 95.5 95 PHE A O 1
ATOM 691 N N . ARG A 1 96 ? 4.25 -0.881 -17.75 1 94 96 ARG A N 1
ATOM 692 C CA . ARG A 1 96 ? 4.77 -1.47 -18.984 1 94 96 ARG A CA 1
ATOM 693 C C . ARG A 1 96 ? 3.984 -2.719 -19.375 1 94 96 ARG A C 1
ATOM 695 O O . ARG A 1 96 ? 4.102 -3.209 -20.5 1 94 96 ARG A O 1
ATOM 702 N N . ASN A 1 97 ? 3.24 -3.225 -18.484 1 92.19 97 ASN A N 1
ATOM 703 C CA . ASN A 1 97 ? 2.367 -4.355 -18.781 1 92.19 97 ASN A CA 1
ATOM 70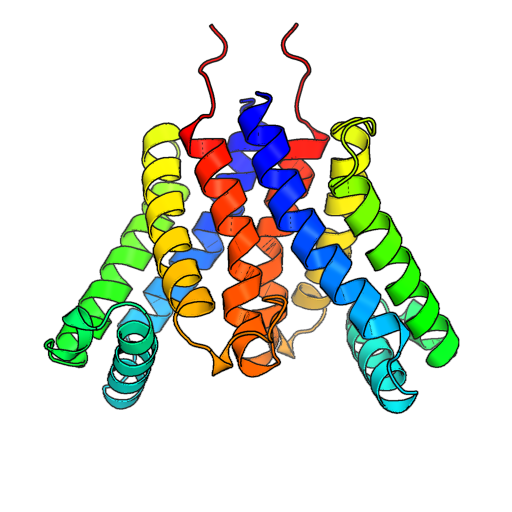4 C C . ASN A 1 97 ? 0.927 -3.908 -19.016 1 92.19 97 ASN A C 1
ATOM 706 O O . ASN A 1 97 ? 0.213 -3.576 -18.062 1 92.19 97 ASN A O 1
ATOM 710 N N . PRO A 1 98 ? 0.488 -4.004 -20.188 1 92.38 98 PRO A N 1
ATOM 711 C CA . PRO A 1 98 ? -0.832 -3.457 -20.516 1 92.38 98 PRO A CA 1
ATOM 712 C C . PRO A 1 98 ? -1.97 -4.227 -19.859 1 92.38 98 PRO A C 1
ATOM 714 O O . PRO A 1 98 ? -3.094 -3.727 -19.766 1 92.38 98 PRO A O 1
ATOM 717 N N . ASP A 1 99 ? -1.707 -5.445 -19.406 1 92.69 99 ASP A N 1
ATOM 718 C CA . ASP A 1 99 ? -2.748 -6.234 -18.75 1 92.69 99 ASP A CA 1
ATOM 719 C C . ASP A 1 99 ? -3.041 -5.711 -17.344 1 92.69 99 ASP A C 1
ATOM 721 O O . ASP A 1 99 ? -4.059 -6.062 -16.75 1 92.69 99 ASP A O 1
ATOM 725 N N . MET A 1 100 ? -2.096 -4.852 -16.844 1 95.06 100 MET A N 1
ATOM 726 C CA . MET A 1 100 ? -2.188 -4.43 -15.453 1 95.06 100 MET A CA 1
ATOM 727 C C . MET A 1 100 ? -3.082 -3.205 -15.312 1 95.06 100 MET A C 1
ATOM 729 O O . MET A 1 100 ? -3.51 -2.865 -14.203 1 95.06 100 MET A O 1
ATOM 733 N N . HIS A 1 101 ? -3.402 -2.498 -16.438 1 96.75 101 HIS A N 1
ATOM 734 C CA . HIS A 1 101 ? -4.164 -1.257 -16.359 1 96.75 101 HIS A CA 1
ATOM 735 C C . HIS A 1 101 ? -4.977 -1.02 -17.625 1 96.75 101 HIS A C 1
ATOM 737 O O . HIS A 1 101 ? -4.695 -1.617 -18.656 1 96.75 101 HIS A O 1
ATOM 743 N N . ASP A 1 102 ? -6.004 -0.209 -17.547 1 96.69 102 ASP A N 1
ATOM 744 C CA . ASP A 1 102 ? -6.797 0.135 -18.719 1 96.69 102 ASP A CA 1
ATOM 745 C C . ASP A 1 102 ? -6.184 1.312 -19.469 1 96.69 102 ASP A C 1
ATOM 747 O O . ASP A 1 102 ? -5.035 1.688 -19.219 1 96.69 102 ASP A O 1
ATOM 751 N N . LYS A 1 103 ? -6.879 1.898 -20.375 1 95.25 103 LYS A N 1
ATOM 752 C CA . LYS A 1 103 ? -6.344 2.939 -21.25 1 95.25 103 LYS A CA 1
ATOM 753 C C . LYS A 1 103 ? -6.051 4.219 -20.469 1 95.25 103 LYS A C 1
ATOM 755 O O . LYS A 1 103 ? -5.184 5.004 -20.859 1 95.25 103 LYS A O 1
ATOM 760 N N . ALA A 1 104 ? -6.789 4.434 -19.359 1 94.12 104 ALA A N 1
ATOM 761 C CA . ALA A 1 104 ? -6.582 5.602 -18.5 1 94.12 104 ALA A CA 1
ATOM 762 C C . ALA A 1 104 ? -5.605 5.289 -17.375 1 94.12 104 ALA A C 1
ATOM 764 O O . ALA A 1 104 ? -5.523 6.035 -16.391 1 94.12 104 ALA A O 1
ATOM 765 N N . PHE A 1 105 ? -4.984 4.086 -17.359 1 94.88 105 PHE A N 1
ATOM 766 C CA . PHE A 1 105 ? -3.965 3.604 -16.438 1 94.88 105 PHE A CA 1
ATOM 767 C C . PHE A 1 105 ? -4.578 3.279 -15.086 1 94.88 105 PHE A C 1
ATOM 769 O O . PHE A 1 105 ? -3.877 3.27 -14.07 1 94.88 105 PHE A O 1
ATOM 776 N N . ARG A 1 106 ? -5.852 3.09 -15.109 1 95.44 106 ARG A N 1
ATOM 777 C CA . ARG A 1 106 ? -6.488 2.547 -13.914 1 95.44 106 ARG A CA 1
ATOM 778 C C . ARG A 1 106 ? -6.254 1.044 -13.797 1 95.44 106 ARG A C 1
ATOM 780 O O . ARG A 1 106 ? -6.277 0.329 -14.805 1 95.44 106 ARG A O 1
ATOM 787 N N . PRO A 1 107 ? -6.078 0.574 -12.562 1 96.12 107 PRO A N 1
ATOM 788 C CA . PRO A 1 107 ? -5.746 -0.846 -12.438 1 96.12 107 PRO A CA 1
ATOM 789 C C . PRO A 1 107 ? -6.898 -1.763 -12.844 1 96.12 107 PRO A C 1
ATOM 791 O O . PRO A 1 107 ? -8.047 -1.511 -12.477 1 96.12 107 PRO A O 1
ATOM 794 N N . THR A 1 108 ? -6.512 -2.777 -13.602 1 95.44 108 THR A N 1
ATOM 795 C CA . THR A 1 108 ? -7.395 -3.928 -13.758 1 95.44 108 THR A CA 1
ATOM 796 C C . THR A 1 108 ? -7.367 -4.801 -12.508 1 95.44 108 THR A C 1
ATOM 798 O O . THR A 1 108 ? -6.652 -4.5 -11.547 1 95.44 108 THR A O 1
ATOM 801 N N . GLN A 1 109 ? -8.164 -5.871 -12.562 1 90.75 109 GLN A N 1
ATOM 802 C CA . GLN A 1 109 ? -8.1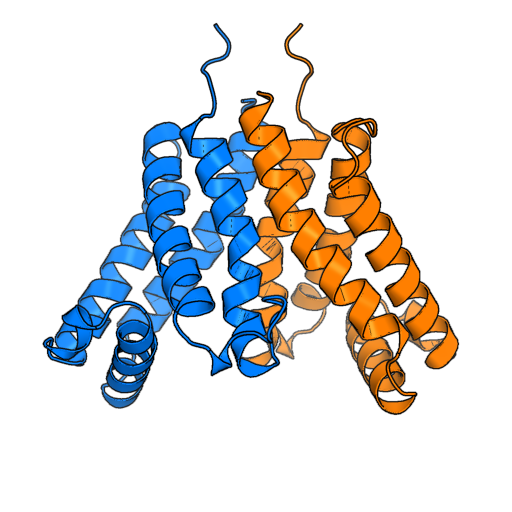33 -6.801 -11.438 1 90.75 109 GLN A CA 1
ATOM 803 C C . GLN A 1 109 ? -6.738 -7.398 -11.258 1 90.75 109 GLN A C 1
ATOM 805 O O . GLN A 1 109 ? -6.262 -7.551 -10.133 1 90.75 109 GLN A O 1
ATOM 810 N N . ASP A 1 110 ? -6.086 -7.68 -12.344 1 90.25 110 ASP A N 1
ATOM 811 C CA . ASP A 1 110 ? -4.766 -8.305 -12.312 1 90.25 110 ASP A CA 1
ATOM 812 C C . ASP A 1 110 ? -3.705 -7.32 -11.82 1 90.25 110 ASP A C 1
ATOM 814 O O . ASP A 1 110 ? -2.674 -7.727 -11.281 1 90.25 110 ASP A O 1
ATOM 818 N N . GLY A 1 111 ? -3.998 -6.039 -11.992 1 93.19 111 GLY A N 1
ATOM 819 C CA . GLY A 1 111 ? -3.004 -5.02 -11.688 1 93.19 111 GLY A CA 1
ATOM 820 C C . GLY A 1 111 ? -3.199 -4.387 -10.32 1 93.19 111 GLY A C 1
ATOM 821 O O . GLY A 1 111 ? -2.375 -3.584 -9.883 1 93.19 111 GLY A O 1
ATOM 822 N N . GLN A 1 112 ? -4.219 -4.777 -9.633 1 92.69 112 GLN A N 1
ATOM 823 C CA . GLN A 1 112 ? -4.602 -4.102 -8.398 1 92.69 112 GLN A CA 1
ATOM 824 C C . GLN A 1 112 ? -3.52 -4.254 -7.328 1 92.69 112 GLN A C 1
ATOM 826 O O . GLN A 1 112 ? -3.193 -3.293 -6.629 1 92.69 112 GLN A O 1
ATOM 831 N N . GLN A 1 113 ? -3.004 -5.461 -7.27 1 89.44 113 GLN A N 1
ATOM 832 C CA . GLN A 1 113 ? -1.988 -5.703 -6.25 1 89.44 113 GLN A CA 1
ATOM 833 C C . GLN A 1 113 ? -0.752 -4.84 -6.488 1 89.44 113 GLN A C 1
ATOM 835 O O . GLN A 1 113 ? -0.173 -4.301 -5.543 1 89.44 113 GLN A O 1
ATOM 840 N N . LEU A 1 114 ? -0.368 -4.707 -7.758 1 92.38 114 LEU A N 1
ATOM 841 C CA . LEU A 1 114 ? 0.78 -3.873 -8.094 1 92.38 114 LEU A CA 1
ATOM 842 C C . LEU A 1 114 ? 0.473 -2.4 -7.852 1 92.38 114 LEU A C 1
ATOM 844 O O . LEU A 1 114 ? 1.311 -1.667 -7.32 1 92.38 114 LEU A O 1
ATOM 848 N N . ALA A 1 115 ? -0.729 -2.018 -8.266 1 94.88 115 ALA A N 1
ATOM 849 C CA . ALA A 1 115 ? -1.143 -0.623 -8.133 1 94.88 115 ALA A CA 1
ATOM 850 C C . ALA A 1 115 ? -1.104 -0.172 -6.68 1 94.88 115 ALA A C 1
ATOM 852 O O . ALA A 1 115 ? -0.79 0.984 -6.387 1 94.88 115 ALA A O 1
ATOM 853 N N . ASN A 1 116 ? -1.352 -1.045 -5.781 1 94.19 116 ASN A N 1
ATOM 854 C CA . ASN A 1 116 ? -1.399 -0.716 -4.363 1 94.19 116 ASN A CA 1
ATOM 855 C C . ASN A 1 116 ? -0.028 -0.299 -3.838 1 94.19 116 ASN A C 1
ATOM 857 O O . ASN A 1 116 ? 0.074 0.309 -2.771 1 94.19 116 ASN A O 1
ATOM 861 N N . ASN A 1 117 ? 1.008 -0.583 -4.539 1 95.88 117 ASN A N 1
ATOM 862 C CA . ASN A 1 117 ? 2.361 -0.248 -4.105 1 95.88 117 ASN A CA 1
ATOM 863 C C . ASN A 1 117 ? 2.721 1.192 -4.461 1 95.88 117 ASN A C 1
ATOM 865 O O . ASN A 1 117 ? 3.811 1.663 -4.129 1 95.88 117 ASN A O 1
ATOM 869 N N . ILE A 1 118 ? 1.775 1.9 -5.094 1 97.56 118 ILE A N 1
ATOM 870 C CA . ILE A 1 118 ? 2.074 3.279 -5.461 1 97.56 118 ILE A CA 1
ATOM 871 C C . ILE A 1 118 ? 2.242 4.125 -4.203 1 97.56 118 ILE A C 1
ATOM 873 O O . ILE A 1 118 ? 2.992 5.105 -4.199 1 97.56 118 ILE A O 1
ATOM 877 N N . VAL A 1 119 ? 1.58 3.77 -3.131 1 97.81 119 VAL A N 1
ATOM 878 C CA . VAL A 1 119 ? 1.719 4.488 -1.868 1 97.81 119 VAL A CA 1
ATOM 879 C C . VAL A 1 119 ? 3.123 4.281 -1.307 1 97.81 119 VAL A C 1
ATOM 881 O O . VAL A 1 119 ? 3.689 5.184 -0.686 1 97.81 119 VAL A O 1
ATOM 884 N N . MET A 1 120 ? 3.699 3.102 -1.588 1 98.06 120 MET A N 1
ATOM 885 C CA . MET A 1 120 ? 5.086 2.859 -1.195 1 98.06 120 MET A CA 1
ATOM 886 C C . MET A 1 120 ? 6.031 3.801 -1.933 1 98.06 120 MET A C 1
ATOM 888 O O . MET A 1 120 ? 7.039 4.234 -1.375 1 98.06 120 MET A O 1
ATOM 892 N N . LEU A 1 121 ? 5.695 4.035 -3.176 1 98.06 121 LEU A N 1
ATOM 893 C CA . LEU A 1 121 ? 6.492 5.008 -3.914 1 98.06 121 LEU A CA 1
ATOM 894 C C . LEU A 1 121 ? 6.395 6.391 -3.275 1 98.06 121 LEU A C 1
ATOM 896 O O . LEU A 1 121 ? 7.406 7.078 -3.117 1 98.06 121 LEU A O 1
ATOM 900 N N . GLY A 1 122 ? 5.176 6.77 -2.883 1 98.12 122 GLY A N 1
ATOM 901 C CA . GLY A 1 122 ? 5.016 8.016 -2.156 1 98.12 122 GLY A CA 1
ATOM 902 C C . GLY A 1 122 ? 5.801 8.062 -0.859 1 98.12 122 GLY A C 1
ATOM 903 O O . GLY A 1 122 ? 6.453 9.062 -0.554 1 98.12 122 GLY A O 1
ATOM 904 N N . ALA A 1 123 ? 5.754 6.996 -0.141 1 98.19 123 ALA A N 1
ATOM 905 C CA . ALA A 1 123 ? 6.484 6.902 1.119 1 98.19 123 ALA A CA 1
ATOM 906 C C . ALA A 1 123 ? 7.992 6.977 0.885 1 98.19 123 ALA A C 1
ATOM 908 O O . ALA A 1 123 ? 8.703 7.664 1.619 1 98.19 123 ALA A O 1
ATOM 909 N N . GLY A 1 124 ? 8.445 6.254 -0.086 1 98.38 124 GLY A N 1
ATOM 910 C CA . GLY A 1 124 ? 9.859 6.309 -0.424 1 98.38 124 GLY A CA 1
ATOM 911 C C . GLY A 1 124 ? 10.336 7.707 -0.77 1 98.38 124 GLY A C 1
ATOM 912 O O . GLY A 1 124 ? 11.367 8.156 -0.273 1 98.38 124 GLY A O 1
ATOM 913 N N . LEU A 1 125 ? 9.609 8.375 -1.576 1 98 125 LEU A N 1
ATOM 914 C CA . LEU A 1 125 ? 9.961 9.734 -1.968 1 98 125 LEU A CA 1
ATOM 915 C C . LEU A 1 125 ? 9.922 10.672 -0.766 1 98 125 LEU A C 1
ATOM 917 O O . LEU A 1 125 ? 10.773 11.555 -0.636 1 98 125 LEU A O 1
ATOM 921 N N . ALA A 1 126 ? 8.93 10.484 0.072 1 96.94 126 ALA A N 1
ATOM 922 C CA . ALA A 1 126 ? 8.836 11.312 1.272 1 96.94 126 ALA A CA 1
ATOM 923 C C . ALA A 1 126 ? 10.07 11.133 2.152 1 96.94 126 ALA A C 1
ATOM 925 O O . ALA A 1 126 ? 10.617 12.117 2.666 1 96.94 126 ALA A O 1
ATOM 926 N N . LEU A 1 127 ? 10.5 9.93 2.271 1 97 127 LEU A N 1
ATOM 927 C CA . LEU A 1 127 ? 11.68 9.648 3.082 1 97 127 LEU A CA 1
ATOM 928 C C . LEU A 1 127 ? 12.945 10.156 2.395 1 97 127 LEU A C 1
ATOM 930 O O . LEU A 1 127 ? 13.836 10.711 3.049 1 97 127 LEU A O 1
ATOM 934 N N . LEU A 1 128 ? 12.961 9.898 1.126 1 96.56 128 LEU A N 1
ATOM 935 C CA . LEU A 1 128 ? 14.133 10.258 0.342 1 96.56 128 LEU A CA 1
ATOM 936 C C . LEU A 1 128 ? 14.398 11.758 0.41 1 96.56 128 LEU A C 1
ATOM 938 O O . LEU A 1 128 ? 15.555 12.18 0.507 1 96.56 128 LEU A O 1
ATOM 942 N N . PHE A 1 129 ? 13.359 12.531 0.502 1 91.94 129 PHE A N 1
ATOM 943 C CA . PHE A 1 129 ? 13.508 13.977 0.479 1 91.94 129 PHE A CA 1
ATOM 944 C C . PHE A 1 129 ? 13.172 14.578 1.837 1 91.94 129 PHE A C 1
ATOM 946 O O . PHE A 1 129 ? 12.789 15.75 1.926 1 91.94 129 PHE A O 1
ATOM 953 N N . SER A 1 130 ? 13.172 13.781 2.828 1 83.56 130 SER A N 1
ATOM 954 C CA . SER A 1 130 ? 12.875 14.242 4.184 1 83.56 130 SER A CA 1
ATOM 955 C C . SER A 1 130 ? 13.891 15.289 4.637 1 83.56 130 SER A C 1
ATOM 957 O O . SER A 1 130 ? 15.094 15.133 4.418 1 83.56 130 SER A O 1
ATOM 959 N N . GLY A 1 131 ? 13.852 16.484 4.164 1 65.25 131 GLY A N 1
ATOM 960 C CA . GLY A 1 131 ? 14.789 17.531 4.57 1 65.25 131 GLY A CA 1
ATOM 961 C C . GLY A 1 131 ? 14.992 17.594 6.07 1 65.25 131 GLY A C 1
ATOM 962 O O . GLY A 1 131 ? 14.148 17.125 6.84 1 65.25 131 GLY A O 1
ATOM 963 N N . LYS A 1 132 ? 16.312 17.531 6.555 1 54.31 132 LYS A N 1
ATOM 964 C CA . LYS A 1 132 ? 16.688 17.844 7.93 1 54.31 132 LYS A CA 1
ATOM 965 C C . LYS A 1 132 ? 15.953 19.094 8.422 1 54.31 132 LYS A C 1
ATOM 967 O O . LYS A 1 132 ? 15.859 20.094 7.699 1 54.31 132 LYS A O 1
ATOM 972 N N . LYS A 1 133 ? 15.039 19.078 9.258 1 48.84 133 LYS A N 1
ATOM 973 C CA . LYS A 1 133 ? 14.797 20.328 9.977 1 48.84 133 LYS A CA 1
ATOM 974 C C . LYS A 1 133 ? 16.109 21.016 10.336 1 48.84 133 LYS A C 1
ATOM 976 O O . LYS A 1 133 ? 16.984 20.406 10.961 1 48.84 133 LYS A O 1
ATOM 981 N N . LYS A 1 134 ? 16.672 21.938 9.5 1 34.56 134 LYS A N 1
ATOM 982 C CA . LYS A 1 134 ? 17.672 22.844 10.078 1 34.56 134 LYS A CA 1
ATOM 983 C C . LYS A 1 134 ? 17.094 23.578 11.289 1 34.56 134 LYS A C 1
ATOM 985 O O . LYS A 1 134 ? 15.945 24.016 11.266 1 34.56 134 LYS A O 1
ATOM 990 N N . MET B 1 1 ? 6.566 18.875 7.875 1 87.12 1 MET B N 1
ATOM 991 C CA . MET B 1 1 ? 6.914 18.062 6.707 1 87.12 1 MET B CA 1
ATOM 992 C C . MET B 1 1 ? 7.098 18.938 5.473 1 87.12 1 MET B C 1
ATOM 994 O O . MET B 1 1 ? 6.355 19.906 5.281 1 87.12 1 MET B O 1
ATOM 998 N N . GLY B 1 2 ? 8.016 18.531 4.672 1 89.12 2 GLY B N 1
ATOM 999 C CA . GLY B 1 2 ? 8.273 19.312 3.463 1 89.12 2 GLY B CA 1
ATOM 1000 C C . GLY B 1 2 ? 7.156 19.188 2.439 1 89.12 2 GLY B C 1
ATOM 1001 O O . GLY B 1 2 ? 6.379 18.234 2.469 1 89.12 2 GLY B O 1
ATOM 1002 N N . LYS B 1 3 ? 7.09 20.141 1.562 1 91.38 3 LYS B N 1
ATOM 1003 C CA . LYS B 1 3 ? 6.059 20.172 0.53 1 91.38 3 LYS B CA 1
ATOM 1004 C C . LYS B 1 3 ? 6.121 18.938 -0.357 1 91.38 3 LYS B C 1
ATOM 1006 O O . LYS B 1 3 ? 5.086 18.391 -0.738 1 91.38 3 LYS B O 1
ATOM 1011 N N . LEU B 1 4 ? 7.25 18.516 -0.682 1 92.44 4 LEU B N 1
ATOM 1012 C CA . LEU B 1 4 ? 7.41 17.375 -1.566 1 92.44 4 LEU B CA 1
ATOM 1013 C C . LEU B 1 4 ? 6.934 16.094 -0.885 1 92.44 4 LEU B C 1
ATOM 1015 O O . LEU B 1 4 ? 6.25 15.273 -1.503 1 92.44 4 LEU B O 1
ATOM 1019 N N . SER B 1 5 ? 7.328 15.922 0.361 1 94.94 5 SER B N 1
ATOM 1020 C CA . SER B 1 5 ? 6.887 14.75 1.114 1 94.94 5 SER B CA 1
ATOM 1021 C C . SER B 1 5 ? 5.367 14.719 1.249 1 94.94 5 SER B C 1
ATOM 1023 O O . SER B 1 5 ? 4.742 13.68 1.042 1 94.94 5 SER B O 1
ATOM 1025 N N . ASN B 1 6 ? 4.832 15.828 1.526 1 94.88 6 ASN B N 1
ATOM 1026 C CA . ASN B 1 6 ? 3.383 15.969 1.646 1 94.88 6 ASN B CA 1
ATOM 1027 C C . ASN B 1 6 ? 2.68 15.633 0.333 1 94.88 6 ASN B C 1
ATOM 1029 O O . ASN B 1 6 ? 1.758 14.812 0.309 1 94.88 6 ASN B O 1
ATOM 1033 N N . THR B 1 7 ? 3.15 16.219 -0.72 1 96.25 7 THR B N 1
ATOM 1034 C CA . THR B 1 7 ? 2.549 16.031 -2.035 1 96.25 7 THR B CA 1
ATOM 1035 C C . THR B 1 7 ? 2.672 14.578 -2.475 1 96.25 7 THR B C 1
ATOM 1037 O O . THR B 1 7 ? 1.718 14 -3.002 1 96.25 7 THR B O 1
ATOM 1040 N N . ALA B 1 8 ? 3.795 13.961 -2.26 1 97 8 ALA B N 1
ATOM 1041 C CA . ALA B 1 8 ? 4.016 12.578 -2.674 1 97 8 ALA B CA 1
ATOM 1042 C C . ALA B 1 8 ? 3.045 11.633 -1.971 1 97 8 ALA B C 1
ATOM 1044 O O . ALA B 1 8 ? 2.434 10.773 -2.609 1 97 8 ALA B O 1
ATOM 1045 N N . LEU B 1 9 ? 2.889 11.812 -0.699 1 97.88 9 LEU B N 1
ATOM 1046 C CA . LEU B 1 9 ? 2.016 10.938 0.076 1 97.88 9 LEU B CA 1
ATOM 1047 C C . LEU B 1 9 ? 0.555 11.141 -0.313 1 97.88 9 LEU B C 1
ATOM 1049 O O . LEU B 1 9 ? -0.18 10.18 -0.52 1 97.88 9 LEU B O 1
ATOM 1053 N N . ARG B 1 10 ? 0.176 12.359 -0.492 1 98.25 10 ARG B N 1
ATOM 1054 C CA . ARG B 1 10 ? -1.219 12.672 -0.79 1 98.25 10 ARG B CA 1
ATOM 1055 C C . ARG B 1 10 ? -1.583 12.242 -2.209 1 98.25 10 ARG B C 1
ATOM 1057 O O . ARG B 1 10 ? -2.67 11.711 -2.443 1 98.25 10 ARG B O 1
ATOM 1064 N N . LEU B 1 11 ? -0.727 12.5 -3.125 1 98.38 11 LEU B N 1
ATOM 1065 C CA . LEU B 1 11 ? -1.015 12.18 -4.52 1 98.38 11 LEU B CA 1
ATOM 1066 C C . LEU B 1 11 ? -1.154 10.672 -4.711 1 98.38 11 LEU B C 1
ATOM 1068 O O . LEU B 1 11 ? -2.084 10.211 -5.375 1 98.38 11 LEU B O 1
ATOM 1072 N N . THR B 1 12 ? -0.288 9.914 -4.152 1 98.12 12 THR B N 1
ATOM 1073 C CA . THR B 1 12 ? -0.305 8.477 -4.371 1 98.12 12 THR B CA 1
ATOM 1074 C C . THR B 1 12 ? -1.473 7.828 -3.627 1 98.12 12 THR B C 1
ATOM 1076 O O . THR B 1 12 ? -2.244 7.07 -4.215 1 98.12 12 THR B O 1
ATOM 1079 N N . ALA B 1 13 ? -1.657 8.156 -2.363 1 98.25 13 ALA B N 1
ATOM 1080 C CA . ALA B 1 13 ? -2.785 7.621 -1.606 1 98.25 13 ALA B CA 1
ATOM 1081 C C . ALA B 1 13 ? -4.113 8.094 -2.195 1 98.25 13 ALA B C 1
ATOM 1083 O O . ALA B 1 13 ? -5.055 7.305 -2.324 1 98.25 13 ALA B O 1
ATOM 1084 N N . GLY B 1 14 ? -4.145 9.375 -2.555 1 98.44 14 GLY B N 1
ATOM 1085 C CA . GLY B 1 14 ? -5.379 9.93 -3.084 1 98.44 14 GLY B CA 1
ATOM 1086 C C . GLY B 1 14 ? -5.805 9.305 -4.398 1 98.44 14 GLY B C 1
ATOM 1087 O O . GLY B 1 14 ? -6.988 9.055 -4.621 1 98.44 14 GLY B O 1
ATOM 1088 N N . ALA B 1 15 ? -4.883 9.094 -5.293 1 97.81 15 ALA B N 1
ATOM 1089 C CA . ALA B 1 15 ? -5.191 8.477 -6.582 1 97.81 15 ALA B CA 1
ATOM 1090 C C . ALA B 1 15 ? -5.766 7.078 -6.398 1 97.81 15 ALA B C 1
ATOM 1092 O O . ALA B 1 15 ? -6.754 6.715 -7.043 1 97.81 15 ALA B O 1
ATOM 1093 N N . LEU B 1 16 ? -5.148 6.336 -5.523 1 97.06 16 LEU B N 1
ATOM 1094 C CA . LEU B 1 16 ? -5.59 4.965 -5.289 1 97.06 16 LEU B CA 1
ATOM 1095 C C . LEU B 1 16 ? -6.98 4.945 -4.664 1 97.06 16 LEU B C 1
ATOM 1097 O O . LEU B 1 16 ? -7.859 4.207 -5.117 1 97.06 16 LEU B O 1
ATOM 1101 N N . ILE B 1 17 ? -7.133 5.73 -3.654 1 98 17 ILE B N 1
ATOM 1102 C CA . ILE B 1 17 ? -8.383 5.699 -2.902 1 98 17 ILE B CA 1
ATOM 1103 C C . ILE B 1 17 ? -9.508 6.273 -3.756 1 98 17 ILE B C 1
ATOM 1105 O O . ILE B 1 17 ? -10.641 5.777 -3.719 1 98 17 ILE B O 1
ATOM 1109 N N . LEU B 1 18 ? -9.211 7.312 -4.531 1 97.88 18 LEU B N 1
ATOM 1110 C CA . LEU B 1 18 ? -10.227 7.879 -5.414 1 97.88 18 LEU B CA 1
ATOM 1111 C C . LEU B 1 18 ? -10.672 6.855 -6.457 1 97.88 18 LEU B C 1
ATOM 1113 O O . LEU B 1 18 ? -11.867 6.695 -6.703 1 97.88 18 LEU B O 1
ATOM 1117 N N . ASP B 1 19 ? -9.734 6.188 -7.098 1 97.06 19 ASP B N 1
ATOM 1118 C CA . ASP B 1 19 ? -10.055 5.176 -8.094 1 97.06 19 ASP B CA 1
ATOM 1119 C C . ASP B 1 19 ? -10.945 4.078 -7.504 1 97.06 19 ASP B C 1
ATOM 1121 O O . ASP B 1 19 ? -11.938 3.686 -8.109 1 97.06 19 ASP B O 1
ATOM 1125 N N . ALA B 1 20 ? -10.555 3.566 -6.32 1 95.56 20 ALA B N 1
ATOM 1126 C CA . ALA B 1 20 ? -11.32 2.518 -5.652 1 95.56 20 ALA B CA 1
ATOM 1127 C C . ALA B 1 20 ? -12.75 2.977 -5.371 1 95.56 20 ALA B C 1
ATOM 1129 O O . ALA B 1 20 ? -13.703 2.227 -5.598 1 95.56 20 ALA B O 1
ATOM 1130 N N . GLY B 1 21 ? -12.883 4.207 -4.855 1 96.94 21 GLY B N 1
ATOM 1131 C CA . GLY B 1 21 ? -14.203 4.742 -4.57 1 96.94 21 GLY B CA 1
ATOM 1132 C C . GLY B 1 21 ? -15.078 4.867 -5.805 1 96.94 21 GLY B C 1
ATOM 1133 O O . GLY B 1 21 ? -16.234 4.441 -5.797 1 96.94 21 GLY B O 1
ATOM 1134 N N . VAL B 1 22 ? -14.539 5.43 -6.859 1 96.38 22 VAL B N 1
ATOM 1135 C CA . VAL B 1 22 ? -15.281 5.672 -8.094 1 96.38 22 VAL B CA 1
ATOM 1136 C C . VAL B 1 22 ? -15.703 4.34 -8.703 1 96.38 22 VAL B C 1
ATOM 1138 O O . VAL B 1 22 ? -16.844 4.195 -9.164 1 96.38 22 VAL B O 1
ATOM 1141 N N . LYS B 1 23 ? -14.883 3.314 -8.664 1 94.81 23 LYS B N 1
ATOM 1142 C CA . LYS B 1 23 ? -15.211 1.993 -9.195 1 94.81 23 LYS B CA 1
ATOM 1143 C C . LYS B 1 23 ? -16.359 1.359 -8.414 1 94.81 23 LYS B C 1
ATOM 1145 O O . LYS B 1 23 ? -17.172 0.634 -8.984 1 94.81 23 LYS B O 1
ATOM 1150 N N . LYS B 1 24 ? -16.391 1.693 -7.164 1 96 24 LYS B N 1
ATOM 1151 C CA . LYS B 1 24 ? -17.406 1.073 -6.316 1 96 24 LYS B CA 1
ATOM 1152 C C . LYS B 1 24 ? -18.766 1.748 -6.5 1 96 24 LYS B C 1
ATOM 1154 O O . LYS B 1 24 ? -19.797 1.189 -6.125 1 96 24 LYS B O 1
ATOM 1159 N N . LEU B 1 25 ? -18.75 2.982 -7.031 1 95.06 25 LEU B N 1
ATOM 1160 C CA . LEU B 1 25 ? -20 3.711 -7.215 1 95.06 25 LEU B CA 1
ATOM 1161 C C . LEU B 1 25 ? -20.938 2.951 -8.148 1 95.06 25 LEU B C 1
ATOM 1163 O O . LEU B 1 25 ? -22.156 3.039 -8.008 1 95.06 25 LEU B O 1
ATOM 1167 N N . GLY B 1 26 ? -20.453 2.172 -9.039 1 90.38 26 GLY B N 1
ATOM 1168 C CA . GLY B 1 26 ? -21.281 1.475 -10.008 1 90.38 26 GLY B CA 1
ATOM 1169 C C . GLY B 1 26 ? -21.328 -0.026 -9.789 1 90.38 26 GLY B C 1
ATOM 1170 O O . GLY B 1 26 ? -21.703 -0.782 -10.688 1 90.38 26 GLY B O 1
ATOM 1171 N N . ALA B 1 27 ? -20.953 -0.427 -8.594 1 93.75 27 ALA B N 1
ATOM 1172 C CA . ALA B 1 27 ? -20.938 -1.861 -8.328 1 93.75 27 ALA B CA 1
ATOM 1173 C C . ALA B 1 27 ? -22.344 -2.41 -8.172 1 93.75 27 ALA B C 1
ATOM 1175 O O . ALA B 1 27 ? -23.281 -1.67 -7.836 1 93.75 27 ALA B O 1
ATOM 1176 N N . ASP B 1 28 ? -22.516 -3.664 -8.438 1 94.69 28 ASP B N 1
ATOM 1177 C CA . ASP B 1 28 ? -23.828 -4.281 -8.312 1 94.69 28 ASP B CA 1
ATOM 1178 C C . ASP B 1 28 ? -24.094 -4.715 -6.875 1 94.69 28 ASP B C 1
ATOM 1180 O O . ASP B 1 28 ? -23.219 -4.613 -6.016 1 94.69 28 ASP B O 1
ATOM 1184 N N . GLU B 1 29 ? -25.234 -5.211 -6.691 1 93.88 29 GLU B N 1
ATOM 1185 C CA . GLU B 1 29 ? -25.672 -5.531 -5.336 1 93.88 29 GLU B CA 1
ATOM 1186 C C . GLU B 1 29 ? -24.875 -6.688 -4.75 1 93.88 29 GLU B C 1
ATOM 1188 O O . GLU B 1 29 ? -24.625 -6.73 -3.545 1 93.88 29 GLU B O 1
ATOM 1193 N N . ASN B 1 30 ? -24.562 -7.609 -5.559 1 95.75 30 ASN B N 1
ATOM 1194 C CA . ASN B 1 30 ? -23.766 -8.734 -5.086 1 95.75 30 ASN B CA 1
ATOM 1195 C C . ASN B 1 30 ? -22.391 -8.289 -4.621 1 95.75 30 ASN B C 1
ATOM 1197 O O . ASN B 1 30 ? -21.891 -8.773 -3.607 1 95.75 30 ASN B O 1
ATOM 1201 N N . ALA B 1 31 ? -21.828 -7.387 -5.363 1 95.19 31 ALA B N 1
ATOM 1202 C CA . ALA B 1 31 ? -20.531 -6.82 -4.965 1 95.19 31 ALA B CA 1
ATOM 1203 C C . ALA B 1 31 ? -20.656 -6.07 -3.641 1 95.19 31 ALA B C 1
ATOM 1205 O O . ALA B 1 31 ? -19.797 -6.203 -2.764 1 95.19 31 ALA B O 1
ATOM 1206 N N . TYR B 1 32 ? -21.688 -5.34 -3.506 1 96.38 32 TYR B N 1
ATOM 1207 C CA . TYR B 1 32 ? -21.922 -4.602 -2.268 1 96.38 32 TYR B CA 1
ATOM 1208 C C . TYR B 1 32 ? -22.109 -5.555 -1.092 1 96.38 32 TYR B C 1
ATOM 1210 O O . TYR B 1 32 ? -21.609 -5.301 0.007 1 96.38 32 TYR B O 1
ATOM 1218 N N . ALA B 1 33 ? -22.812 -6.633 -1.329 1 95.69 33 ALA B N 1
ATOM 1219 C CA . ALA B 1 33 ? -23.016 -7.625 -0.277 1 95.69 33 ALA B CA 1
ATOM 1220 C C . ALA B 1 33 ? -21.688 -8.25 0.156 1 95.69 33 ALA B C 1
ATOM 1222 O O . ALA B 1 33 ? -21.453 -8.461 1.349 1 95.69 33 ALA B O 1
ATOM 1223 N N . PHE B 1 34 ? -20.938 -8.508 -0.786 1 92.81 34 PHE B N 1
ATOM 1224 C CA . PHE B 1 34 ? -19.625 -9.07 -0.503 1 92.81 34 PHE B CA 1
ATOM 1225 C C . PHE B 1 34 ? -18.781 -8.102 0.318 1 92.81 34 PHE B C 1
ATOM 1227 O O . PHE B 1 34 ? -18.172 -8.492 1.317 1 92.81 34 PHE B O 1
ATOM 1234 N N . LEU B 1 35 ? -18.75 -6.879 -0.118 1 92.31 35 LEU B N 1
ATOM 1235 C CA . LEU B 1 35 ? -18 -5.855 0.597 1 92.31 35 LEU B CA 1
ATOM 1236 C C . LEU B 1 35 ? -18.5 -5.699 2.025 1 92.31 35 LEU B C 1
ATOM 1238 O O . LEU B 1 35 ? -17.719 -5.559 2.961 1 92.31 35 LEU B O 1
ATOM 1242 N N . GLN B 1 36 ? -19.766 -5.719 2.16 1 94.75 36 GLN B N 1
ATOM 1243 C CA . GLN B 1 36 ? -20.375 -5.59 3.479 1 94.75 36 GLN B CA 1
ATOM 1244 C C . GLN B 1 36 ? -19.969 -6.758 4.383 1 94.75 36 GLN B C 1
ATOM 1246 O O . GLN B 1 36 ? -19.672 -6.559 5.562 1 94.75 36 GLN B O 1
ATOM 1251 N N . GLN B 1 37 ? -20.047 -7.93 3.881 1 91.44 37 GLN B N 1
ATOM 1252 C CA . GLN B 1 37 ? -19.688 -9.109 4.66 1 91.44 37 GLN B CA 1
ATOM 1253 C C . GLN B 1 37 ? -18.219 -9.07 5.09 1 91.44 37 GLN B C 1
ATOM 1255 O O . GLN B 1 37 ? -17.891 -9.43 6.219 1 91.44 37 GLN B O 1
ATOM 1260 N N . MET B 1 38 ? -17.406 -8.656 4.145 1 88.56 38 MET B N 1
ATOM 1261 C CA . MET B 1 38 ? -16 -8.516 4.48 1 88.56 38 MET B CA 1
ATOM 1262 C C . MET B 1 38 ? -15.805 -7.496 5.594 1 88.56 38 MET B C 1
ATOM 1264 O O . MET B 1 38 ? -15.086 -7.758 6.562 1 88.56 38 MET B O 1
ATOM 1268 N N . ALA B 1 39 ? -16.422 -6.375 5.473 1 90.69 39 ALA B N 1
ATOM 1269 C CA . ALA B 1 39 ? -16.297 -5.309 6.465 1 90.69 39 ALA B CA 1
ATOM 1270 C C . ALA B 1 39 ? -16.859 -5.754 7.816 1 90.69 39 ALA B C 1
ATOM 1272 O O . ALA B 1 39 ? -16.312 -5.391 8.867 1 90.69 39 ALA B O 1
ATOM 1273 N N . ALA B 1 40 ? -17.859 -6.586 7.812 1 92.19 40 ALA B N 1
ATOM 1274 C CA . ALA B 1 40 ? -18.531 -7.039 9.031 1 92.19 40 ALA B CA 1
ATOM 1275 C C . ALA B 1 40 ? -17.609 -7.934 9.859 1 92.19 40 ALA B C 1
ATOM 1277 O O . ALA B 1 40 ? -17.797 -8.07 11.07 1 92.19 40 ALA B O 1
ATOM 1278 N N . SER B 1 41 ? -16.672 -8.562 9.227 1 87.25 41 SER B N 1
ATOM 1279 C CA . SER B 1 41 ? -15.719 -9.398 9.945 1 87.25 41 SER B CA 1
ATOM 1280 C C . SER B 1 41 ? -14.852 -8.57 10.883 1 87.25 41 SER B C 1
ATOM 1282 O O . SER B 1 41 ? -14.375 -9.07 11.898 1 87.25 41 SER B O 1
ATOM 1284 N N . GLY B 1 42 ? -14.68 -7.32 10.602 1 86.69 42 GLY B N 1
ATOM 1285 C CA . GLY B 1 42 ? -13.906 -6.422 11.438 1 86.69 42 GLY B CA 1
ATOM 1286 C C . GLY B 1 42 ? -14.766 -5.496 12.281 1 86.69 42 GLY B C 1
ATOM 1287 O O . GLY B 1 42 ? -14.414 -5.172 13.414 1 86.69 42 GLY B O 1
ATOM 1288 N N . VAL B 1 43 ? -15.875 -5.102 11.625 1 89 43 VAL B N 1
ATOM 1289 C CA . VAL B 1 43 ? -16.797 -4.168 12.273 1 89 43 VAL B CA 1
ATOM 1290 C C . VAL B 1 43 ? -18.219 -4.73 12.227 1 89 43 VAL B C 1
ATOM 1292 O O . VAL B 1 43 ? -19.016 -4.352 11.367 1 89 43 VAL B O 1
ATOM 1295 N N . PRO B 1 44 ? -18.609 -5.523 13.188 1 91.25 44 PRO B N 1
ATOM 1296 C CA . PRO B 1 44 ? -19.875 -6.262 13.164 1 91.25 44 PRO B CA 1
ATOM 1297 C C . PRO B 1 44 ? -21.094 -5.352 13.008 1 91.25 44 PRO B C 1
ATOM 1299 O O . PRO B 1 44 ? -22.109 -5.758 12.43 1 91.25 44 PRO B O 1
ATOM 1302 N N . ALA B 1 45 ? -21.062 -4.125 13.438 1 90.5 45 ALA B N 1
ATOM 1303 C CA . ALA B 1 45 ? -22.172 -3.189 13.367 1 90.5 45 ALA B CA 1
ATOM 1304 C C . ALA B 1 45 ? -22.594 -2.941 11.922 1 90.5 45 ALA B C 1
ATOM 1306 O O . ALA B 1 45 ? -23.766 -2.658 11.648 1 90.5 45 ALA B O 1
ATOM 1307 N N . VAL B 1 46 ? -21.719 -3.178 10.984 1 92.12 46 VAL B N 1
ATOM 1308 C CA . VAL B 1 46 ? -22 -2.863 9.594 1 92.12 46 VAL B CA 1
ATOM 1309 C C . VAL B 1 46 ? -22.922 -3.934 9 1 92.12 46 VAL B C 1
ATOM 1311 O O . VAL B 1 46 ? -23.531 -3.719 7.953 1 92.12 46 VAL B O 1
ATOM 1314 N N . ALA B 1 47 ? -23.016 -5.094 9.656 1 92.44 47 ALA B N 1
ATOM 1315 C CA . ALA B 1 47 ? -23.859 -6.184 9.18 1 92.44 47 ALA B CA 1
ATOM 1316 C C . ALA B 1 47 ? -25.328 -5.801 9.242 1 92.44 47 ALA B C 1
ATOM 1318 O O . ALA B 1 47 ? -26.156 -6.41 8.562 1 92.44 47 ALA B O 1
ATOM 1319 N N . LYS B 1 48 ? -25.609 -4.805 9.984 1 95.06 48 LYS B N 1
ATOM 1320 C CA . LYS B 1 48 ? -27 -4.406 10.172 1 95.06 48 LYS B CA 1
ATOM 1321 C C . LYS B 1 48 ? -27.484 -3.512 9.031 1 95.06 48 LYS B C 1
ATOM 1323 O O . LYS B 1 48 ? -28.688 -3.291 8.867 1 95.06 48 LYS B O 1
ATOM 1328 N N . LEU B 1 49 ? -26.625 -3.039 8.242 1 94.75 49 LEU B N 1
ATOM 1329 C CA . LEU B 1 49 ? -26.984 -2.174 7.121 1 94.75 49 LEU B CA 1
ATOM 1330 C C . LEU B 1 49 ? -27.391 -2.996 5.906 1 94.75 49 LEU B C 1
ATOM 1332 O O . LEU B 1 49 ? -26.906 -4.113 5.715 1 94.75 49 LEU B O 1
ATOM 1336 N N . GLU B 1 50 ? -28.266 -2.361 5.145 1 95.81 50 GLU B N 1
ATOM 1337 C CA . GLU B 1 50 ? -28.516 -2.928 3.824 1 95.81 50 GLU B CA 1
ATOM 1338 C C . GLU B 1 50 ? -27.266 -2.863 2.951 1 95.81 50 GLU B C 1
ATOM 1340 O O . GLU B 1 50 ? -26.578 -1.849 2.932 1 95.81 50 GLU B O 1
ATOM 1345 N N . PRO B 1 51 ? -27.016 -3.93 2.195 1 95.75 51 PRO B N 1
ATOM 1346 C CA . PRO B 1 51 ? -25.812 -3.969 1.368 1 95.75 51 PRO B CA 1
ATOM 1347 C C . PRO B 1 51 ? -25.688 -2.748 0.458 1 95.75 51 PRO B C 1
ATOM 1349 O O . PRO B 1 51 ? -24.594 -2.168 0.35 1 95.75 51 PRO B O 1
ATOM 1352 N N . LYS B 1 52 ? -26.734 -2.412 -0.168 1 95.62 52 LYS B N 1
ATOM 1353 C CA . LYS B 1 52 ? -26.688 -1.267 -1.071 1 95.62 52 LYS B CA 1
ATOM 1354 C C . LYS B 1 52 ? -26.375 0.018 -0.313 1 95.62 52 LYS B C 1
ATOM 1356 O O . LYS B 1 52 ? -25.578 0.84 -0.782 1 95.62 52 LYS B O 1
ATOM 1361 N N . THR B 1 53 ? -26.984 0.164 0.811 1 96.19 53 THR B N 1
ATOM 1362 C CA . THR B 1 53 ? -26.719 1.332 1.643 1 96.19 53 THR B CA 1
ATOM 1363 C C . THR B 1 53 ? -25.266 1.37 2.068 1 96.19 53 THR B C 1
ATOM 1365 O O . THR B 1 53 ? -24.594 2.406 1.958 1 96.19 53 THR B O 1
ATOM 1368 N N . PHE B 1 54 ? -24.797 0.258 2.564 1 96.62 54 PHE B N 1
ATOM 1369 C CA . PHE B 1 54 ? -23.406 0.168 2.971 1 96.62 54 PHE B CA 1
ATOM 1370 C C . PHE B 1 54 ? -22.469 0.465 1.796 1 96.62 54 PHE B C 1
ATOM 1372 O O . PHE B 1 54 ? -21.516 1.233 1.929 1 96.62 54 PHE B O 1
ATOM 1379 N N . GLY B 1 55 ? -22.703 -0.196 0.669 1 95.81 55 GLY B N 1
ATOM 1380 C CA . GLY B 1 55 ? -21.891 -0.005 -0.521 1 95.81 55 GLY B CA 1
ATOM 1381 C C . GLY B 1 55 ? -21.797 1.446 -0.952 1 95.81 55 GLY B C 1
ATOM 1382 O O . GLY B 1 55 ? -20.703 1.938 -1.261 1 95.81 55 GLY B O 1
ATOM 1383 N N . LYS B 1 56 ? -22.906 2.104 -0.962 1 96.31 56 LYS B N 1
ATOM 1384 C CA . LYS B 1 56 ? -22.922 3.512 -1.35 1 96.31 56 LYS B CA 1
ATOM 1385 C C . LYS B 1 56 ? -22.172 4.371 -0.344 1 96.31 56 LYS B C 1
ATOM 1387 O O . LYS B 1 56 ? -21.438 5.285 -0.728 1 96.31 56 LYS B O 1
ATOM 1392 N N . LEU B 1 57 ? -22.375 4.059 0.921 1 95.88 57 LEU B N 1
ATOM 1393 C CA . LEU B 1 57 ? -21.688 4.809 1.965 1 95.88 57 LEU B CA 1
ATOM 1394 C C . LEU B 1 57 ? -20.172 4.707 1.804 1 95.88 57 LEU B C 1
ATOM 1396 O O . LEU B 1 57 ? -19.469 5.715 1.849 1 95.88 57 LEU B O 1
ATOM 1400 N N . ILE B 1 58 ? -19.719 3.475 1.608 1 95.56 58 ILE B N 1
ATOM 1401 C CA . ILE B 1 58 ? -18.281 3.289 1.482 1 95.56 58 ILE B CA 1
ATOM 1402 C C . ILE B 1 58 ? -17.797 3.926 0.183 1 95.56 58 ILE B C 1
ATOM 1404 O O . ILE B 1 58 ? -16.719 4.531 0.148 1 95.56 58 ILE B O 1
ATOM 1408 N N . SER B 1 59 ? -18.484 3.793 -0.897 1 97.62 59 SER B N 1
ATOM 1409 C CA . SER B 1 59 ? -18.094 4.371 -2.18 1 97.62 59 SER B CA 1
ATOM 1410 C C . SER B 1 59 ? -17.984 5.891 -2.09 1 97.62 59 SER B C 1
ATOM 1412 O O . SER B 1 59 ? -17 6.473 -2.529 1 97.62 59 SER B O 1
ATOM 1414 N N . TYR B 1 60 ? -18.953 6.531 -1.481 1 97.81 60 TYR B N 1
ATOM 1415 C CA . TYR B 1 60 ? -18.953 7.984 -1.354 1 97.81 60 TYR B CA 1
ATOM 1416 C C . TYR B 1 60 ? -17.844 8.445 -0.426 1 97.81 60 TYR B C 1
ATOM 1418 O O . TYR B 1 60 ? -17.172 9.453 -0.692 1 97.81 60 TYR B O 1
ATOM 1426 N N . SER B 1 61 ? -17.703 7.762 0.663 1 97.62 61 SER B N 1
ATOM 1427 C CA . SER B 1 61 ? -16.672 8.133 1.627 1 97.62 61 SER B CA 1
ATOM 1428 C C . SER B 1 61 ? -15.281 8.016 1.02 1 97.62 61 SER B C 1
ATOM 1430 O O . SER B 1 61 ? -14.445 8.906 1.194 1 97.62 61 SER B O 1
ATOM 1432 N N . GLU B 1 62 ? -15.07 6.898 0.312 1 97.88 62 GLU B N 1
ATOM 1433 C CA . GLU B 1 62 ? -13.773 6.707 -0.333 1 97.88 62 GLU B CA 1
ATOM 1434 C C . GLU B 1 62 ? -13.547 7.746 -1.425 1 97.88 62 GLU B C 1
ATOM 1436 O O . GLU B 1 62 ? -12.453 8.312 -1.526 1 97.88 62 GLU B O 1
ATOM 1441 N N . THR B 1 63 ? -14.562 8 -2.189 1 98.44 63 THR B N 1
ATOM 1442 C CA . THR B 1 63 ? -14.453 9.023 -3.227 1 98.44 63 THR B CA 1
ATOM 1443 C C . THR B 1 63 ? -14.141 10.383 -2.615 1 98.44 63 THR B C 1
ATOM 1445 O O . THR B 1 63 ? -13.234 11.086 -3.082 1 98.44 63 THR B O 1
ATOM 1448 N N . ALA B 1 64 ? -14.805 10.727 -1.555 1 98.5 64 ALA B N 1
ATOM 1449 C CA . ALA B 1 64 ? -14.594 12 -0.872 1 98.5 64 ALA B CA 1
ATOM 1450 C C . ALA B 1 64 ? -13.188 12.07 -0.282 1 98.5 64 ALA B C 1
ATOM 1452 O O . ALA B 1 64 ? -12.508 13.102 -0.391 1 98.5 64 ALA B O 1
ATOM 1453 N N . LEU B 1 65 ? -12.75 11.008 0.341 1 98.62 65 LEU B N 1
ATOM 1454 C CA . LEU B 1 65 ? -11.414 10.984 0.933 1 98.62 65 LEU B CA 1
ATOM 1455 C C . LEU B 1 65 ? -10.344 11.109 -0.142 1 98.62 65 LEU B C 1
ATOM 1457 O O . LEU B 1 65 ? -9.383 11.867 0.021 1 98.62 65 LEU B O 1
ATOM 1461 N N . GLY B 1 66 ? -10.484 10.289 -1.229 1 98.62 66 GLY B N 1
ATOM 1462 C CA . GLY B 1 66 ? -9.547 10.414 -2.332 1 98.62 66 GLY B CA 1
ATOM 1463 C C . GLY B 1 66 ? -9.453 11.828 -2.877 1 98.62 66 GLY B C 1
ATOM 1464 O O . GLY B 1 66 ? -8.352 12.344 -3.096 1 98.62 66 GLY B O 1
ATOM 1465 N N . ALA B 1 67 ? -10.594 12.461 -3.049 1 98.5 67 ALA B N 1
ATOM 1466 C CA . ALA B 1 67 ? -10.625 13.844 -3.516 1 98.5 67 ALA B CA 1
ATOM 1467 C C . ALA B 1 67 ? -9.961 14.781 -2.51 1 98.5 67 ALA B C 1
ATOM 1469 O O . ALA B 1 67 ? -9.227 15.695 -2.895 1 98.5 67 ALA B O 1
ATOM 1470 N N . THR B 1 68 ? -10.234 14.578 -1.26 1 98.31 68 THR B N 1
ATOM 1471 C CA . THR B 1 68 ? -9.641 15.383 -0.199 1 98.31 68 THR B CA 1
ATOM 1472 C C . THR B 1 68 ? -8.117 15.281 -0.234 1 98.31 68 THR B C 1
ATOM 1474 O O . THR B 1 68 ? -7.426 16.297 -0.129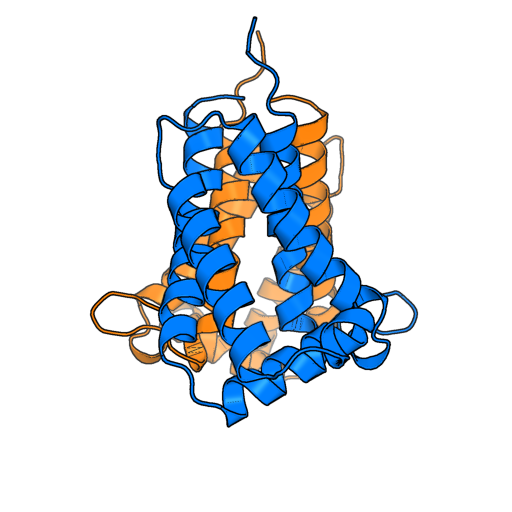 1 98.31 68 THR B O 1
ATOM 1477 N N . LEU B 1 69 ? -7.637 14.117 -0.407 1 98.56 69 LEU B N 1
ATOM 1478 C CA . LEU B 1 69 ? -6.199 13.891 -0.444 1 98.56 69 LEU B CA 1
ATOM 1479 C C . LEU B 1 69 ? -5.574 14.57 -1.658 1 98.56 69 LEU B C 1
ATOM 1481 O O . LEU B 1 69 ? -4.434 15.039 -1.595 1 98.56 69 LEU B O 1
ATOM 1485 N N . LEU B 1 70 ? -6.336 14.695 -2.725 1 98.38 70 LEU B N 1
ATOM 1486 C CA . LEU B 1 70 ? -5.793 15.227 -3.971 1 98.38 70 LEU B CA 1
ATOM 1487 C C . LEU B 1 70 ? -5.953 16.734 -4.031 1 98.38 70 LEU B C 1
ATOM 1489 O O . LEU B 1 70 ? -5.324 17.406 -4.859 1 98.38 70 LEU B O 1
ATOM 1493 N N . THR B 1 71 ? -6.805 17.234 -3.176 1 97.31 71 THR B N 1
ATOM 1494 C CA . THR B 1 71 ? -7.074 18.672 -3.205 1 97.31 71 THR B CA 1
ATOM 1495 C C . THR B 1 71 ? -6.016 19.438 -2.414 1 97.31 71 THR B C 1
ATOM 1497 O O . THR B 1 71 ? -5.902 19.266 -1.197 1 97.31 71 THR B O 1
ATOM 1500 N N . PRO B 1 72 ? -5.285 20.375 -2.947 1 92.31 72 PRO B N 1
ATOM 1501 C CA . PRO B 1 72 ? -4.133 21.016 -2.314 1 92.31 72 PRO B CA 1
ATOM 1502 C C . PRO B 1 72 ? -4.531 22.031 -1.235 1 92.31 72 PRO B C 1
ATOM 1504 O O . PRO B 1 72 ? -3.721 22.359 -0.369 1 92.31 72 PRO B O 1
ATOM 1507 N N . PHE B 1 73 ? -5.754 22.516 -1.181 1 94.69 73 PHE B N 1
ATOM 1508 C CA . PHE B 1 73 ? -6.109 23.562 -0.227 1 94.69 73 PHE B CA 1
ATOM 1509 C C . PHE B 1 73 ? -6.621 22.953 1.074 1 94.69 73 PHE B C 1
ATOM 1511 O O . PHE B 1 73 ? -6.871 23.672 2.043 1 94.69 73 PHE B O 1
ATOM 1518 N N . ILE B 1 74 ? -6.758 21.656 1.104 1 95.94 74 ILE B N 1
ATOM 1519 C CA . ILE B 1 74 ? -7.121 20.969 2.344 1 95.94 74 ILE B CA 1
ATOM 1520 C C . ILE B 1 74 ? -5.871 20.75 3.189 1 95.94 74 ILE B C 1
ATOM 1522 O O . ILE B 1 74 ? -4.871 20.203 2.701 1 95.94 74 ILE B O 1
ATOM 1526 N N . PRO B 1 75 ? -5.91 21.203 4.477 1 96.12 75 PRO B N 1
ATOM 1527 C CA . PRO B 1 75 ? -4.742 21.016 5.336 1 96.12 75 PRO B CA 1
ATOM 1528 C C . PRO B 1 75 ? -4.32 19.547 5.438 1 96.12 75 PRO B C 1
ATOM 1530 O O . PRO B 1 75 ? -5.172 18.656 5.492 1 96.12 75 PRO B O 1
ATOM 1533 N N . SER B 1 76 ? -2.996 19.328 5.445 1 94.94 76 SER B N 1
ATOM 1534 C CA . SER B 1 76 ? -2.428 17.984 5.492 1 94.94 76 SER B CA 1
ATOM 1535 C C . SER B 1 76 ? -2.904 17.219 6.727 1 94.94 76 SER B C 1
ATOM 1537 O O . SER B 1 76 ? -3.129 16 6.668 1 94.94 76 SER B O 1
ATOM 1539 N N . ARG B 1 77 ? -3.059 17.906 7.812 1 95.88 77 ARG B N 1
ATOM 1540 C CA . ARG B 1 77 ? -3.49 17.25 9.047 1 95.88 77 ARG B CA 1
ATOM 1541 C C . ARG B 1 77 ? -4.891 16.672 8.891 1 95.88 77 ARG B C 1
ATOM 1543 O O . ARG B 1 77 ? -5.172 15.57 9.391 1 95.88 77 ARG B O 1
ATOM 1550 N N . LEU B 1 78 ? -5.746 17.391 8.219 1 96.75 78 LEU B N 1
ATOM 1551 C CA . LEU B 1 78 ? -7.102 16.906 7.992 1 96.75 78 LEU B CA 1
ATOM 1552 C C . LEU B 1 78 ? -7.109 15.734 7.016 1 96.75 78 LEU B C 1
ATOM 1554 O O . LEU B 1 78 ? -7.785 14.734 7.246 1 96.75 78 LEU B O 1
ATOM 1558 N N . ALA B 1 79 ? -6.41 15.836 5.906 1 97.56 79 ALA B N 1
ATOM 1559 C CA . ALA B 1 79 ? -6.262 14.734 4.953 1 97.56 79 ALA B CA 1
ATOM 1560 C C . ALA B 1 79 ? -5.652 13.508 5.625 1 97.56 79 ALA B C 1
ATOM 1562 O O . ALA B 1 79 ? -6.117 12.383 5.414 1 97.56 79 ALA B O 1
ATOM 1563 N N . GLY B 1 80 ? -4.621 13.789 6.434 1 97.75 80 GLY B N 1
ATOM 1564 C CA . GLY B 1 80 ? -3.979 12.711 7.168 1 97.75 80 GLY B CA 1
ATOM 1565 C C . GLY B 1 80 ? -4.898 12.031 8.156 1 97.75 80 GLY B C 1
ATOM 1566 O O . GLY B 1 80 ? -4.852 10.805 8.32 1 97.75 80 GLY B O 1
ATOM 1567 N N . ALA B 1 81 ? -5.742 12.828 8.906 1 98.25 81 ALA B N 1
ATOM 1568 C CA . ALA B 1 81 ? -6.723 12.25 9.828 1 98.25 81 ALA B CA 1
ATOM 1569 C C . ALA B 1 81 ? -7.68 11.312 9.094 1 98.25 81 ALA B C 1
ATOM 1571 O O . ALA B 1 81 ? -7.965 10.211 9.562 1 98.25 81 ALA B O 1
ATOM 1572 N N . GLY B 1 82 ? -8.156 11.766 7.941 1 98.12 82 GLY B N 1
ATOM 1573 C CA . GLY B 1 82 ? -9.023 10.93 7.129 1 98.12 82 GLY B CA 1
ATOM 1574 C C . GLY B 1 82 ? -8.344 9.656 6.648 1 98.12 82 GLY B C 1
ATOM 1575 O O . GLY B 1 82 ? -8.922 8.57 6.727 1 98.12 82 GLY B O 1
ATOM 1576 N N . LEU B 1 83 ? -7.145 9.773 6.176 1 98.38 83 LEU B N 1
ATOM 1577 C CA . LEU B 1 83 ? -6.391 8.617 5.695 1 98.38 83 LEU B CA 1
ATOM 1578 C C . LEU B 1 83 ? -6.102 7.648 6.836 1 98.38 83 LEU B C 1
ATOM 1580 O O . LEU B 1 83 ? -6.176 6.43 6.648 1 98.38 83 LEU B O 1
ATOM 1584 N N . THR B 1 84 ? -5.801 8.164 7.98 1 98.38 84 THR B N 1
ATOM 1585 C CA . THR B 1 84 ? -5.543 7.328 9.148 1 98.38 84 THR B CA 1
ATOM 1586 C C . THR B 1 84 ? -6.797 6.559 9.555 1 98.38 84 THR B C 1
ATOM 1588 O O . THR B 1 84 ? -6.738 5.352 9.797 1 98.38 84 THR B O 1
ATOM 1591 N N . ALA B 1 85 ? -7.887 7.234 9.578 1 97.06 85 ALA B N 1
ATOM 1592 C CA . ALA B 1 85 ? -9.141 6.582 9.93 1 97.06 85 ALA B CA 1
ATOM 1593 C C . ALA B 1 85 ? -9.492 5.488 8.93 1 97.06 85 ALA B C 1
ATOM 1595 O O . ALA B 1 85 ? -9.883 4.383 9.312 1 97.06 85 ALA B O 1
ATOM 1596 N N . PHE B 1 86 ? -9.391 5.805 7.695 1 96.81 86 PHE B N 1
ATOM 1597 C CA . PHE B 1 86 ? -9.656 4.852 6.625 1 96.81 86 PHE B CA 1
ATOM 1598 C C . PHE B 1 86 ? -8.773 3.615 6.77 1 96.81 86 PHE B C 1
ATOM 1600 O O . PHE B 1 86 ? -9.273 2.488 6.777 1 96.81 86 PHE B O 1
ATOM 1607 N N . SER B 1 87 ? -7.492 3.834 6.855 1 97.12 87 SER B N 1
ATOM 1608 C CA . SER B 1 87 ? -6.547 2.723 6.906 1 97.12 87 SER B CA 1
ATOM 1609 C C . SER B 1 87 ? -6.676 1.942 8.211 1 97.12 87 SER B C 1
ATOM 1611 O O . SER B 1 87 ? -6.477 0.727 8.234 1 97.12 87 SER B O 1
ATOM 1613 N N . ALA B 1 88 ? -7.004 2.576 9.289 1 95.31 88 ALA B N 1
ATOM 1614 C CA . ALA B 1 88 ? -7.242 1.882 10.555 1 95.31 88 ALA B CA 1
ATOM 1615 C C . ALA B 1 88 ? -8.422 0.922 10.438 1 95.31 88 ALA B C 1
ATOM 1617 O O . ALA B 1 88 ? -8.414 -0.161 11.023 1 95.31 88 ALA B O 1
ATOM 1618 N N . ASN B 1 89 ? -9.453 1.371 9.773 1 92.38 89 ASN B N 1
ATOM 1619 C CA . ASN B 1 89 ? -10.586 0.481 9.539 1 92.38 89 ASN B CA 1
ATOM 1620 C C . ASN B 1 89 ? -10.164 -0.775 8.781 1 92.38 89 ASN B C 1
ATOM 1622 O O . ASN B 1 89 ? -10.586 -1.882 9.117 1 92.38 89 ASN B O 1
ATOM 1626 N N . LEU B 1 90 ? -9.375 -0.634 7.734 1 94.12 90 LEU B N 1
ATOM 1627 C CA . LEU B 1 90 ? -8.875 -1.786 6.992 1 94.12 90 LEU B CA 1
ATOM 1628 C C . LEU B 1 90 ? -8.031 -2.686 7.887 1 94.12 90 LEU B C 1
ATOM 1630 O O . LEU B 1 90 ? -8.164 -3.91 7.848 1 94.12 90 LEU B O 1
ATOM 1634 N N . MET B 1 91 ? -7.188 -2.062 8.75 1 96.06 91 MET B N 1
ATOM 1635 C CA . MET B 1 91 ? -6.344 -2.846 9.656 1 96.06 91 MET B CA 1
ATOM 1636 C C . MET B 1 91 ? -7.188 -3.574 10.695 1 96.06 91 MET B C 1
ATOM 1638 O O . MET B 1 91 ? -6.848 -4.684 11.109 1 96.06 91 MET B O 1
ATOM 1642 N N . THR B 1 92 ? -8.273 -2.941 11.117 1 94.81 92 THR B N 1
ATOM 1643 C CA . THR B 1 92 ? -9.18 -3.613 12.039 1 94.81 92 THR B CA 1
ATOM 1644 C C . THR B 1 92 ? -9.711 -4.906 11.43 1 94.81 92 THR B C 1
ATOM 1646 O O . THR B 1 92 ? -9.75 -5.945 12.102 1 94.81 92 THR B O 1
ATOM 1649 N N . MET B 1 93 ? -10.102 -4.859 10.18 1 93.88 93 MET B N 1
ATOM 1650 C CA . MET B 1 93 ? -10.547 -6.07 9.484 1 93.88 93 MET B CA 1
ATOM 1651 C C . MET B 1 93 ? -9.422 -7.105 9.438 1 93.88 93 MET B C 1
ATOM 1653 O O . MET B 1 93 ? -9.664 -8.297 9.656 1 93.88 93 MET B O 1
ATOM 1657 N N . TYR B 1 94 ? -8.227 -6.691 9.148 1 95.88 94 TYR B N 1
ATOM 1658 C CA . TYR B 1 94 ? -7.074 -7.586 9.062 1 95.88 94 TYR B CA 1
ATOM 1659 C C . TYR B 1 94 ? -6.832 -8.289 10.398 1 95.88 94 TYR B C 1
ATOM 1661 O O . TYR B 1 94 ? -6.699 -9.516 10.438 1 95.88 94 TYR B O 1
ATOM 1669 N N . PHE B 1 95 ? -6.871 -7.555 11.484 1 95.62 95 PHE B N 1
ATOM 1670 C CA . PHE B 1 95 ? -6.465 -8.094 12.781 1 95.62 95 PHE B CA 1
ATOM 1671 C C . PHE B 1 95 ? -7.617 -8.852 13.438 1 95.62 95 PHE B C 1
ATOM 1673 O O . PHE B 1 95 ? -7.391 -9.789 14.195 1 95.62 95 PHE B O 1
ATOM 1680 N N . ARG B 1 96 ? -8.805 -8.531 13.117 1 94.12 96 ARG B N 1
ATOM 1681 C CA . ARG B 1 96 ? -9.945 -9.148 13.781 1 94.12 96 ARG B CA 1
ATOM 1682 C C . ARG B 1 96 ? -10.422 -10.383 13.023 1 94.12 96 ARG B C 1
ATOM 1684 O O . ARG B 1 96 ? -11.203 -11.18 13.547 1 94.12 96 ARG B O 1
ATOM 1691 N N . ASN B 1 97 ? -10 -10.531 11.844 1 92.38 97 ASN B N 1
ATOM 1692 C CA . ASN B 1 97 ? -10.312 -11.719 11.055 1 92.38 97 ASN B CA 1
ATOM 1693 C C . ASN B 1 97 ? -9.141 -12.703 11.047 1 92.38 97 ASN B C 1
ATOM 1695 O O . ASN B 1 97 ? -8.148 -12.492 10.352 1 92.38 97 ASN B O 1
ATOM 1699 N N . PRO B 1 98 ? -9.297 -13.773 11.672 1 92.62 98 PRO B N 1
ATOM 1700 C CA . PRO B 1 98 ? -8.172 -14.695 11.828 1 92.62 98 PRO B CA 1
ATOM 1701 C C . PRO B 1 98 ? -7.754 -15.344 10.508 1 92.62 98 PRO B C 1
ATOM 1703 O O . PRO B 1 98 ? -6.656 -15.898 10.398 1 92.62 98 PRO B O 1
ATOM 1706 N N . ASP B 1 99 ? -8.633 -15.312 9.516 1 92.81 99 ASP B N 1
ATOM 1707 C CA . ASP B 1 99 ? -8.297 -15.906 8.219 1 92.81 99 ASP B CA 1
ATOM 1708 C C . ASP B 1 99 ? -7.297 -15.039 7.461 1 92.81 99 ASP B C 1
ATOM 1710 O O . ASP B 1 99 ? -6.688 -15.484 6.488 1 92.81 99 ASP B O 1
ATOM 1714 N N . MET B 1 100 ? -7.16 -13.758 7.941 1 95.19 100 MET B N 1
ATOM 1715 C CA . MET B 1 100 ? -6.359 -12.797 7.188 1 95.19 100 MET B CA 1
ATOM 1716 C C . MET B 1 100 ? -4.891 -12.891 7.574 1 95.19 100 MET B C 1
ATOM 1718 O O . MET B 1 100 ? -4.023 -12.367 6.871 1 95.19 100 MET B O 1
ATOM 1722 N N . HIS B 1 101 ? -4.547 -13.57 8.711 1 96.81 101 HIS B N 1
ATOM 1723 C CA . HIS B 1 101 ? -3.17 -13.602 9.188 1 96.81 101 HIS B CA 1
ATOM 1724 C C . HIS B 1 101 ? -2.891 -14.875 9.977 1 96.81 101 HIS B C 1
ATOM 1726 O O . HIS B 1 101 ? -3.82 -15.547 10.43 1 96.81 101 HIS B O 1
ATOM 1732 N N . ASP B 1 102 ? -1.646 -15.242 10.109 1 96.75 102 ASP B N 1
ATOM 1733 C CA . ASP B 1 102 ? -1.273 -16.406 10.906 1 96.75 102 ASP B CA 1
ATOM 1734 C C . ASP B 1 102 ? -1.093 -16.031 12.375 1 96.75 102 ASP B C 1
ATOM 1736 O O . ASP B 1 102 ? -1.492 -14.945 12.797 1 96.75 102 ASP B O 1
ATOM 1740 N N . LYS B 1 103 ? -0.527 -16.875 13.164 1 95.31 103 LYS B N 1
ATOM 1741 C CA . LYS B 1 103 ? -0.429 -16.672 14.609 1 95.31 103 LYS B CA 1
ATOM 1742 C C . LYS B 1 103 ? 0.522 -15.523 14.945 1 95.31 103 LYS B C 1
ATOM 1744 O O . LYS B 1 103 ? 0.392 -14.891 15.992 1 95.31 103 LYS B O 1
ATOM 1749 N N . ALA B 1 104 ? 1.5 -15.266 14.055 1 94.25 104 ALA B N 1
ATOM 1750 C CA . ALA B 1 104 ? 2.449 -14.18 14.242 1 94.25 104 ALA B CA 1
ATOM 1751 C C . ALA B 1 104 ? 1.967 -12.906 13.555 1 94.25 104 ALA B C 1
ATOM 1753 O O . ALA B 1 104 ? 2.742 -11.961 13.359 1 94.25 104 ALA B O 1
ATOM 1754 N N . PHE B 1 105 ? 0.728 -12.891 13.008 1 95 105 PHE B N 1
ATOM 1755 C CA . PHE B 1 105 ? 0.031 -11.773 12.367 1 95 105 PHE B CA 1
ATOM 1756 C C . PHE B 1 105 ? 0.639 -11.469 11.008 1 95 105 PHE B C 1
ATOM 1758 O O . PHE B 1 105 ? 0.511 -10.352 10.5 1 95 105 PHE B O 1
ATOM 1765 N N . ARG B 1 106 ? 1.331 -12.438 10.5 1 95.69 106 ARG B N 1
ATOM 1766 C CA . ARG B 1 106 ? 1.753 -12.328 9.102 1 95.69 106 ARG B CA 1
ATOM 1767 C C . ARG B 1 106 ? 0.596 -12.625 8.156 1 95.69 106 ARG B C 1
ATOM 1769 O O . ARG B 1 106 ? -0.207 -13.523 8.414 1 95.69 106 ARG B O 1
ATOM 1776 N N . PRO B 1 107 ? 0.552 -11.898 7.043 1 96.25 107 PRO B N 1
ATOM 1777 C CA . PRO B 1 107 ? -0.607 -12.094 6.168 1 96.25 107 PRO B CA 1
ATOM 1778 C C . PRO B 1 107 ?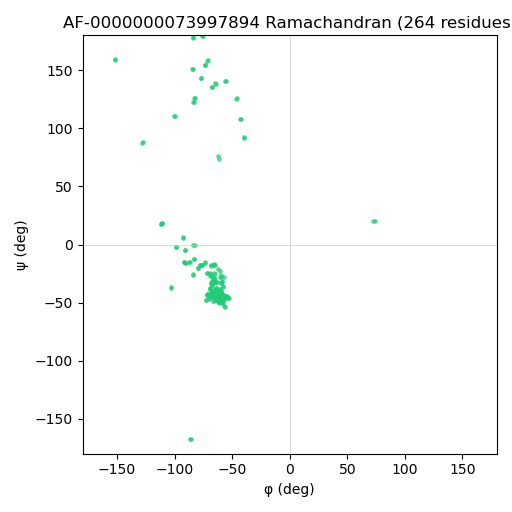 -0.629 -13.469 5.512 1 96.25 107 PRO B C 1
ATOM 1780 O O . PRO B 1 107 ? 0.407 -13.953 5.051 1 96.25 107 PRO B O 1
ATOM 1783 N N . THR B 1 108 ? -1.809 -14.047 5.531 1 95.62 108 THR B N 1
ATOM 1784 C CA . THR B 1 108 ? -2.084 -15.156 4.633 1 95.62 108 THR B CA 1
ATOM 1785 C C . THR B 1 108 ? -2.305 -14.664 3.205 1 95.62 108 THR B C 1
ATOM 1787 O O . THR B 1 108 ? -2.24 -13.461 2.945 1 95.62 108 THR B O 1
ATOM 1790 N N . GLN B 1 109 ? -2.549 -15.633 2.32 1 90.88 109 GLN B N 1
ATOM 1791 C CA . GLN B 1 109 ? -2.85 -15.227 0.949 1 90.88 109 GLN B CA 1
ATOM 1792 C C . GLN B 1 109 ? -4.105 -14.367 0.891 1 90.88 109 GLN B C 1
ATOM 1794 O O . GLN B 1 109 ? -4.156 -13.383 0.15 1 90.88 109 GLN B O 1
ATOM 1799 N N . ASP B 1 110 ? -5.074 -14.695 1.691 1 90.38 110 ASP B N 1
ATOM 1800 C CA . ASP B 1 110 ? -6.344 -13.977 1.699 1 90.38 110 ASP B CA 1
ATOM 1801 C C . ASP B 1 110 ? -6.191 -12.586 2.311 1 90.38 110 ASP B C 1
ATOM 1803 O O . ASP B 1 110 ? -6.965 -11.68 2.006 1 90.38 110 ASP B O 1
ATOM 1807 N N . GLY B 1 111 ? -5.176 -12.438 3.148 1 93.25 111 GLY B N 1
ATOM 1808 C CA . GLY B 1 111 ? -5.016 -11.203 3.891 1 93.25 111 GLY B CA 1
ATOM 1809 C C . GLY B 1 111 ? -4.012 -10.25 3.266 1 93.25 111 GLY B C 1
ATOM 1810 O O . GLY B 1 111 ? -3.844 -9.125 3.729 1 93.25 111 GLY B O 1
ATOM 1811 N N . GLN B 1 112 ? -3.404 -10.664 2.199 1 92.75 112 GLN B N 1
ATOM 1812 C CA . GLN B 1 112 ? -2.291 -9.914 1.632 1 92.75 112 GLN B CA 1
ATOM 1813 C C . GLN B 1 112 ? -2.752 -8.547 1.131 1 92.75 112 GLN B C 1
ATOM 1815 O O . GLN B 1 112 ? -2.072 -7.539 1.345 1 92.75 112 GLN B O 1
ATOM 1820 N N . GLN B 1 113 ? -3.9 -8.57 0.494 1 89.38 113 GLN B N 1
ATOM 1821 C CA . GLN B 1 113 ? -4.398 -7.312 -0.052 1 89.38 113 GLN B CA 1
ATOM 1822 C C . GLN B 1 113 ? -4.676 -6.301 1.058 1 89.38 113 GLN B C 1
ATOM 1824 O O . GLN B 1 113 ? -4.367 -5.117 0.917 1 89.38 113 GLN B O 1
ATOM 1829 N N . LEU B 1 114 ? -5.246 -6.789 2.168 1 92.38 114 LEU B N 1
ATOM 1830 C CA . LEU B 1 114 ? -5.52 -5.91 3.301 1 92.38 114 LEU B CA 1
ATOM 1831 C C . LEU B 1 114 ? -4.223 -5.449 3.955 1 92.38 114 LEU B C 1
ATOM 1833 O O . LEU B 1 114 ? -4.086 -4.277 4.312 1 92.38 114 LEU B O 1
ATOM 1837 N N . ALA B 1 115 ? -3.316 -6.414 4.094 1 94.88 115 ALA B N 1
ATOM 1838 C CA . ALA B 1 115 ? -2.043 -6.125 4.75 1 94.88 115 ALA B CA 1
ATOM 1839 C C . ALA B 1 115 ? -1.286 -5.023 4.02 1 94.88 115 ALA B C 1
ATOM 1841 O O . ALA B 1 115 ? -0.601 -4.211 4.645 1 94.88 115 ALA B O 1
ATOM 1842 N N . ASN B 1 116 ? -1.426 -4.945 2.75 1 94.12 116 ASN B N 1
ATOM 1843 C CA . ASN B 1 116 ? -0.71 -3.967 1.941 1 94.12 116 ASN B CA 1
ATOM 1844 C C . ASN B 1 116 ? -1.141 -2.541 2.277 1 94.12 116 ASN B C 1
ATOM 1846 O O . ASN B 1 116 ? -0.438 -1.582 1.95 1 94.12 116 ASN B O 1
ATOM 1850 N N . ASN B 1 117 ? -2.244 -2.359 2.918 1 95.75 117 ASN B N 1
ATOM 1851 C CA . ASN B 1 117 ? -2.752 -1.035 3.26 1 95.75 117 ASN B CA 1
ATOM 1852 C C . ASN B 1 117 ? -2.102 -0.496 4.531 1 95.75 117 ASN B C 1
ATOM 1854 O O . ASN B 1 117 ? -2.367 0.636 4.938 1 95.75 117 ASN B O 1
ATOM 1858 N N . ILE B 1 118 ? -1.201 -1.299 5.121 1 97.56 118 ILE B N 1
ATOM 1859 C CA . ILE B 1 118 ? -0.553 -0.831 6.34 1 97.56 118 ILE B CA 1
ATOM 1860 C C . ILE B 1 118 ? 0.334 0.371 6.027 1 97.56 118 ILE B C 1
ATOM 1862 O O . ILE B 1 118 ? 0.539 1.239 6.879 1 97.56 118 ILE B O 1
ATOM 1866 N N . VAL B 1 119 ? 0.85 0.456 4.832 1 97.81 119 VAL B N 1
ATOM 1867 C CA . VAL B 1 119 ? 1.664 1.596 4.422 1 97.81 119 VAL B CA 1
ATOM 1868 C C . VAL B 1 119 ? 0.796 2.85 4.348 1 97.81 119 VAL B C 1
ATOM 1870 O O . VAL B 1 119 ? 1.259 3.951 4.656 1 97.81 119 VAL B O 1
ATOM 1873 N N . MET B 1 120 ? -0.485 2.65 3.986 1 98.06 120 MET B N 1
ATOM 1874 C CA . MET B 1 120 ? -1.418 3.773 4.004 1 98.06 120 MET B CA 1
ATOM 1875 C C . MET B 1 120 ? -1.611 4.301 5.422 1 98.06 120 MET B C 1
ATOM 1877 O O . MET B 1 120 ? -1.783 5.504 5.625 1 98.06 120 MET B O 1
ATOM 1881 N N . LEU B 1 121 ? -1.626 3.377 6.34 1 98.12 121 LEU B N 1
ATOM 1882 C CA . LEU B 1 121 ? -1.705 3.812 7.73 1 98.12 121 LEU B CA 1
ATOM 1883 C C . LEU B 1 121 ? -0.479 4.637 8.109 1 98.12 121 LEU B C 1
ATOM 1885 O O . LEU B 1 121 ? -0.603 5.68 8.758 1 98.12 121 LEU B O 1
ATOM 1889 N N . GLY B 1 122 ? 0.694 4.172 7.688 1 98.12 122 GLY B N 1
ATOM 1890 C CA . GLY B 1 122 ? 1.896 4.961 7.902 1 98.12 122 GLY B CA 1
ATOM 1891 C C . GLY B 1 122 ? 1.833 6.332 7.258 1 98.12 122 GLY B C 1
ATOM 1892 O O . GLY B 1 122 ? 2.207 7.332 7.879 1 98.12 122 GLY B O 1
ATOM 1893 N N . ALA B 1 123 ? 1.356 6.371 6.062 1 98.19 123 ALA B N 1
ATOM 1894 C CA . ALA B 1 123 ? 1.221 7.633 5.344 1 98.19 123 ALA B CA 1
ATOM 1895 C C . ALA B 1 123 ? 0.227 8.562 6.043 1 98.19 123 ALA B C 1
ATOM 1897 O O . ALA B 1 123 ? 0.476 9.758 6.176 1 98.19 123 ALA B O 1
ATOM 1898 N N . GLY B 1 124 ? -0.872 8.016 6.426 1 98.38 124 GLY B N 1
ATOM 1899 C CA . GLY B 1 124 ? -1.854 8.805 7.152 1 98.38 124 GLY B CA 1
ATOM 1900 C C . GLY B 1 124 ? -1.305 9.414 8.43 1 98.38 124 GLY B C 1
ATOM 1901 O O . GLY B 1 124 ? -1.503 10.602 8.688 1 98.38 124 GLY B O 1
ATOM 1902 N N . LEU B 1 125 ? -0.64 8.641 9.188 1 98.06 125 LEU B N 1
ATOM 1903 C CA . LEU B 1 125 ? -0.049 9.117 10.438 1 98.06 125 LEU B CA 1
ATOM 1904 C C . LEU B 1 125 ? 1.008 10.18 10.156 1 98.06 125 LEU B C 1
ATOM 1906 O O . LEU B 1 125 ? 1.107 11.172 10.891 1 98.06 125 LEU B O 1
ATOM 1910 N N . ALA B 1 126 ? 1.788 9.945 9.125 1 96.94 126 ALA B N 1
ATOM 1911 C CA . ALA B 1 126 ? 2.805 10.93 8.766 1 96.94 126 ALA B CA 1
ATOM 1912 C C . ALA B 1 126 ? 2.17 12.273 8.43 1 96.94 126 ALA B C 1
ATOM 1914 O O . ALA B 1 126 ? 2.658 13.328 8.852 1 96.94 126 ALA B O 1
ATOM 1915 N N . LEU B 1 127 ? 1.096 12.227 7.719 1 96.94 127 LEU B N 1
ATOM 1916 C CA . LEU B 1 127 ? 0.399 13.453 7.344 1 96.94 127 LEU B CA 1
ATOM 1917 C C . LEU B 1 127 ? -0.288 14.078 8.555 1 96.94 127 LEU B C 1
ATOM 1919 O O . LEU B 1 127 ? -0.266 15.297 8.727 1 96.94 127 LEU B O 1
ATOM 1923 N N . LEU B 1 128 ? -0.883 13.195 9.297 1 96.62 128 LEU B N 1
ATOM 1924 C CA . LEU B 1 128 ? -1.651 13.648 10.453 1 96.62 128 LEU B CA 1
ATOM 1925 C C . LEU B 1 128 ? -0.763 14.406 11.43 1 96.62 128 LEU B C 1
ATOM 1927 O O . LEU B 1 128 ? -1.179 15.422 12 1 96.62 128 LEU B O 1
ATOM 1931 N N . PHE B 1 129 ? 0.477 14.016 11.523 1 92 129 PHE B N 1
ATOM 1932 C CA . PHE B 1 129 ? 1.369 14.617 12.508 1 92 129 PHE B CA 1
ATOM 1933 C C . PHE B 1 129 ? 2.441 15.453 11.812 1 92 129 PHE B C 1
ATOM 1935 O O . PHE B 1 129 ? 3.516 15.68 12.375 1 92 129 PHE B O 1
ATOM 1942 N N . SER B 1 130 ? 2.215 15.781 10.609 1 83.38 130 SER B N 1
ATOM 1943 C CA . SER B 1 130 ? 3.158 16.594 9.852 1 83.38 130 SER B CA 1
ATOM 1944 C C . SER B 1 130 ? 3.338 17.969 10.492 1 83.38 130 SER B C 1
ATOM 1946 O O . SER B 1 130 ? 2.367 18.578 10.945 1 83.38 130 SER B O 1
ATOM 1948 N N . GLY B 1 131 ? 4.055 18.109 11.547 1 64.62 131 GLY B N 1
ATOM 1949 C CA . GLY B 1 131 ? 4.27 19.391 12.195 1 64.62 131 GLY B CA 1
ATOM 1950 C C . GLY B 1 131 ? 4.629 20.5 11.227 1 64.62 131 GLY B C 1
ATOM 1951 O O . GLY B 1 131 ? 5.109 20.234 10.125 1 64.62 131 GLY B O 1
ATOM 1952 N N . LYS B 1 132 ? 3.809 21.688 11.266 1 54.53 132 LYS B N 1
ATOM 1953 C CA . LYS B 1 132 ? 4.223 22.922 10.602 1 54.53 132 LYS B CA 1
ATOM 1954 C C . LYS B 1 132 ? 5.703 23.203 10.836 1 54.53 132 LYS B C 1
ATOM 1956 O O . LYS B 1 132 ? 6.195 23.062 11.961 1 54.53 132 LYS B O 1
ATOM 1961 N N . LYS B 1 133 ? 6.598 23.094 9.969 1 49.09 133 LYS B N 1
ATOM 1962 C CA . LYS B 1 133 ? 7.816 23.859 10.203 1 49.09 133 LYS B CA 1
ATOM 1963 C C . LYS B 1 133 ? 7.496 25.234 10.758 1 49.09 133 LYS B C 1
ATOM 1965 O O . LYS B 1 133 ? 6.691 25.969 10.188 1 49.09 133 LYS B O 1
ATOM 1970 N N . LYS B 1 134 ? 7.469 25.438 12.102 1 35 134 LYS B N 1
ATOM 1971 C CA . LYS B 1 134 ? 7.578 26.828 12.555 1 35 134 LYS B CA 1
ATOM 1972 C C . LYS B 1 134 ? 8.82 27.5 11.977 1 35 134 LYS B C 1
ATOM 1974 O O . LYS B 1 134 ? 9.883 26.875 11.898 1 35 134 LYS B O 1
#

Solvent-accessible surface area (backbone atoms only — not comparable to full-atom values): 12919 Å² total; per-residue (Å²): 69,50,70,65,30,52,49,32,38,25,48,33,45,10,52,52,36,24,50,54,9,57,60,42,66,73,53,51,62,66,56,17,38,49,52,37,54,56,48,22,54,41,40,59,77,53,60,77,48,54,34,60,58,47,34,49,51,52,15,50,50,31,30,50,49,10,48,44,33,58,37,85,87,52,56,52,42,59,40,9,48,51,38,27,53,54,29,47,54,48,48,40,29,40,72,58,25,68,75,21,24,50,95,86,64,46,60,32,84,80,13,40,73,52,56,58,40,43,41,45,30,12,46,8,48,20,31,40,59,42,50,76,79,125,70,50,69,65,30,51,48,32,37,26,47,33,46,11,54,53,36,24,51,55,9,57,59,42,66,74,53,52,62,67,55,18,39,49,52,36,55,56,48,22,54,42,41,59,77,54,61,75,48,54,33,62,59,48,32,50,50,52,15,50,50,30,30,50,49,10,48,44,32,58,37,84,88,52,57,53,42,60,37,9,48,52,37,27,53,54,29,47,54,48,47,40,28,41,71,57,25,68,76,21,25,50,96,85,65,45,60,31,84,79,13,41,73,52,55,57,40,42,39,45,28,13,46,9,48,21,30,39,59,41,50,76,78,126

Sequence (268 aa):
MGKLSNTALRLTAGALILDAGVKKLGADENAYAFLQQMAASGVPAVAKLEPKTFGKLISYSETALGATLLTPFIPSRLAGAGLTAFSANLMTMYFRNPDMHDKAFRPTQDGQQLANNIVMLGAGLALLFSGKKKMGKLSNTALRLTAGALILDAGVKKLGADENAYAFLQQMAASGVPAVAKLEPKTFGKLISYSETALGATLLTPFIPSRLAGAGLTAFSANLMTMYFRNPDMHDKAFRPTQDGQQLANNIVMLGAGLALLFSGKKK

Nearest PDB structures (foldseek):
  7o3v-assembly1_I  TM=2.086E-01  e=9.253E+00  Escherichia coli

Foldseek 3Di:
DDPVLLQVLLLVLLVVLQVVLVVLCPDDQVVLVVVQVLLCLLVVVSVVDRSVVSSNVSSVLSNVLSVLSNDPVRQLLVNLVSLLVVLVSLVSSLVSHPQQADPVSHGDPNNVVSVVSVVSNVSSVCSNPVDPPD/DDPVLLQVLLLVLLVVLLVVLVVLCPDDQVVLVVVQVLLCLLVVVSVPDRSVVNSNVSSVLSNVLSVLSNDPVRQLLVNLVSLLVVLVSLVSSLVSHPQQADPVSHGDPNNVVSVVSVVSNVSSVCSNPVDPPD

Radius of gyration: 18.52 Å; Cα contacts (8 Å, |Δi|>4): 440; chains: 2; bounding box: 49×50×36 Å

pLDDT: mean 93.83, std 8.31, range [34.56, 98.62]

Secondary structure (DSSP, 8-state):
--HHHHHHHHHHHHHHHHHHHHHHHT--HHHHHHHHHHHHTT-GGGGGS-HHHHHHHHHHHHHHHHHHHH-TTS-HHHHHHHHHHHHHHHHHHHHH-GGGB-TT--B-TTTHHHHTTHHHHHHHHHHHT-----/--HHHHHHHHHHHHHHHHHHHHHHHT--HHHHHHHHHHHHTT-GGGGGS-HHHHHHHHHHHHHHHHHHHH-TTS-HHHHHHHHHHHHHHHHHHHHH-GGGB-TT--B-TTTHHHHTTHHHHHHHHHHHT-----